Protein AF-A0A2V5KI67-F1 (afdb_monomer)

Nearest PDB structures (foldseek):
  6u7i-assembly1_A  TM=5.648E-01  e=7.853E-03  Faecalibacterium prausnitzii
  8yrj-assembly1_A  TM=6.268E-01  e=7.901E-02  Mus musculus
  8w90-assembly2_D  TM=3.670E-01  e=3.119E-03  Homo sapiens
  6lej-assembly1_B  TM=4.525E-01  e=3.953E-02  Escherichia coli
  3se3-assembly1_C  TM=5.137E-01  e=1.407E-01  Homo sapiens

Foldseek 3Di:
DPDDDDDPDQAEAEDEAAACQQLDPCNLVVLLVCLQHYFKYWHKYWAWQAEPVQHGPQVDLDWDADDCCQAVNHNSGGTHTHPNVVCVSQVVSQKDFPDKDKDAQPPGAYRRDPNRIMMMITMIGGLQQWDWDWPPAQAEPQGKIKIWTAGSDPAKKWKWKDKQNDDIDTDDIGRIDIDIPSVDDAPIKMKIWIGGPVNPDTRDIDIGHYDDD

Structure (mmCIF, N/CA/C/O backbone):
data_AF-A0A2V5KI67-F1
#
_entry.id   AF-A0A2V5KI67-F1
#
loop_
_atom_site.group_PDB
_atom_site.id
_atom_site.type_symbol
_atom_site.label_atom_id
_atom_site.label_alt_id
_atom_site.label_comp_id
_atom_site.label_asym_id
_atom_site.label_entity_id
_atom_site.label_seq_id
_atom_site.pdbx_PDB_ins_code
_atom_site.Cartn_x
_atom_site.Cartn_y
_atom_site.Cartn_z
_atom_site.occupancy
_atom_site.B_iso_or_equiv
_atom_site.auth_seq_id
_atom_site.auth_comp_id
_atom_site.auth_asym_id
_atom_site.auth_atom_id
_atom_site.pdbx_PDB_model_num
ATOM 1 N N . LEU A 1 1 ? -5.637 1.814 -21.079 1.00 55.28 1 LEU A N 1
ATOM 2 C CA . LEU A 1 1 ? -5.245 1.727 -19.655 1.00 55.28 1 LEU A CA 1
ATOM 3 C C . LEU A 1 1 ? -5.236 3.087 -18.944 1.00 55.28 1 LEU A C 1
ATOM 5 O O . LEU A 1 1 ? -5.420 3.082 -17.740 1.00 55.28 1 LEU A O 1
ATOM 9 N N . ASP A 1 2 ? -5.124 4.227 -19.644 1.00 57.88 2 ASP A N 1
ATOM 10 C CA . ASP A 1 2 ? -5.102 5.569 -19.011 1.00 57.88 2 ASP A CA 1
ATOM 11 C C . ASP A 1 2 ? -6.421 6.365 -19.065 1.00 57.88 2 ASP A C 1
ATOM 13 O O . ASP A 1 2 ? -6.433 7.566 -18.799 1.00 57.88 2 ASP A O 1
ATOM 17 N N . SER A 1 3 ? -7.546 5.747 -19.433 1.00 66.62 3 SER A N 1
ATOM 18 C CA . SER A 1 3 ? -8.842 6.409 -19.251 1.00 66.62 3 SER A CA 1
ATOM 19 C C . SER A 1 3 ? -9.159 6.492 -17.762 1.00 66.62 3 SER A C 1
ATOM 21 O O . SER A 1 3 ? -8.833 5.574 -17.006 1.00 66.62 3 SER A O 1
ATOM 23 N N . GLN A 1 4 ? -9.841 7.558 -17.341 1.00 75.88 4 GLN A N 1
ATOM 24 C CA . GLN A 1 4 ? -10.413 7.605 -15.999 1.00 75.88 4 GLN A CA 1
ATOM 25 C C . GLN A 1 4 ? -11.249 6.341 -15.778 1.00 75.88 4 GLN A C 1
ATOM 27 O O . GLN A 1 4 ? -12.099 5.999 -16.601 1.00 75.88 4 GLN A O 1
ATOM 32 N N . PHE A 1 5 ? -10.967 5.630 -14.693 1.00 79.06 5 PHE A N 1
ATOM 33 C CA . PHE A 1 5 ? -11.701 4.436 -14.311 1.00 79.06 5 PHE A CA 1
ATOM 34 C C . PHE A 1 5 ? -12.360 4.666 -12.958 1.00 79.06 5 PHE A C 1
ATOM 36 O O . PHE A 1 5 ? -11.836 5.374 -12.090 1.00 79.06 5 PHE A O 1
ATOM 43 N N . ASN A 1 6 ? -13.516 4.040 -12.789 1.00 77.25 6 ASN A N 1
ATOM 44 C CA . ASN A 1 6 ? -14.192 3.946 -11.511 1.00 77.25 6 ASN A CA 1
ATOM 45 C C . ASN A 1 6 ? -14.171 2.485 -11.082 1.00 77.25 6 ASN A C 1
ATOM 47 O O . ASN A 1 6 ? -14.406 1.591 -11.894 1.00 77.25 6 ASN A O 1
ATOM 51 N N . LEU A 1 7 ? -13.859 2.257 -9.813 1.00 80.44 7 LEU A N 1
ATOM 52 C CA . LEU A 1 7 ? -14.039 0.951 -9.198 1.00 80.44 7 LEU A CA 1
ATOM 53 C C . LEU A 1 7 ? -15.472 0.862 -8.673 1.00 80.44 7 LEU A C 1
ATOM 55 O O . LEU A 1 7 ? -16.060 1.875 -8.299 1.00 80.44 7 LEU A O 1
ATOM 59 N N . SER A 1 8 ? -16.039 -0.341 -8.695 1.00 76.00 8 SER A N 1
ATOM 60 C CA . SER A 1 8 ? -17.447 -0.566 -8.360 1.00 76.00 8 SER A CA 1
ATOM 61 C C . SER A 1 8 ? -17.728 -0.508 -6.859 1.00 76.00 8 SER A C 1
ATOM 63 O O . SER A 1 8 ? -18.850 -0.194 -6.474 1.00 76.00 8 SER A O 1
ATOM 65 N N . ALA A 1 9 ? -16.738 -0.826 -6.020 1.00 77.31 9 ALA A N 1
ATOM 66 C CA . ALA A 1 9 ? -16.858 -0.725 -4.571 1.00 77.31 9 ALA A CA 1
ATOM 67 C C . ALA A 1 9 ? -16.234 0.573 -4.050 1.00 77.31 9 ALA A C 1
ATOM 69 O O . ALA A 1 9 ? -15.254 1.078 -4.599 1.00 77.31 9 ALA A O 1
ATOM 70 N N . GLU A 1 10 ? -16.781 1.074 -2.942 1.00 77.69 10 GLU A N 1
ATOM 71 C CA . GLU A 1 10 ? -16.263 2.268 -2.268 1.00 77.69 10 GLU A CA 1
ATOM 72 C C . GLU A 1 10 ? -14.908 2.020 -1.588 1.00 77.69 10 GLU A C 1
ATOM 74 O O . GLU A 1 10 ? -14.091 2.937 -1.499 1.00 77.69 10 GLU A O 1
ATOM 79 N N . LYS A 1 11 ? -14.661 0.790 -1.107 1.00 85.69 11 LYS A N 1
ATOM 80 C CA . LYS A 1 11 ? -13.427 0.383 -0.419 1.00 85.69 11 LYS A CA 1
ATOM 81 C C . LYS A 1 11 ? -13.079 -1.086 -0.681 1.00 85.69 11 LYS A C 1
ATOM 83 O O . LYS A 1 11 ? -13.966 -1.927 -0.792 1.00 85.69 11 LYS A O 1
ATOM 88 N N . TYR A 1 12 ? -11.784 -1.381 -0.697 1.00 92.25 12 TYR A N 1
ATOM 89 C CA . TYR A 1 12 ? -11.195 -2.716 -0.791 1.00 92.25 12 TYR A CA 1
ATOM 90 C C . TYR A 1 12 ? -10.171 -2.913 0.336 1.00 92.25 12 TYR A C 1
ATOM 92 O O . TYR A 1 12 ? -9.417 -1.997 0.671 1.00 92.25 12 TYR A O 1
ATOM 100 N N . ASP A 1 13 ? -10.081 -4.115 0.903 1.00 92.06 13 ASP A N 1
ATOM 101 C CA . ASP A 1 13 ? -9.017 -4.408 1.873 1.00 92.06 13 ASP A CA 1
ATOM 102 C C . ASP A 1 13 ? -7.668 -4.612 1.177 1.00 92.06 13 ASP A C 1
ATOM 104 O O . ASP A 1 13 ? -6.656 -4.068 1.615 1.00 92.06 13 ASP A O 1
ATOM 108 N N . ALA A 1 14 ? -7.642 -5.328 0.054 1.00 95.19 14 ALA A N 1
ATOM 109 C CA . ALA A 1 14 ? -6.425 -5.578 -0.707 1.00 95.19 14 ALA A CA 1
ATOM 110 C C . ALA A 1 14 ? -6.672 -5.526 -2.217 1.00 95.19 14 ALA A C 1
ATOM 112 O O . ALA A 1 14 ? -7.732 -5.921 -2.702 1.00 95.19 14 ALA A O 1
ATOM 113 N N . ILE A 1 15 ? -5.658 -5.080 -2.957 1.00 96.31 15 ILE A N 1
ATOM 114 C CA . ILE A 1 15 ? -5.620 -5.105 -4.423 1.00 96.31 15 ILE A CA 1
ATOM 115 C C . ILE A 1 15 ? -4.308 -5.709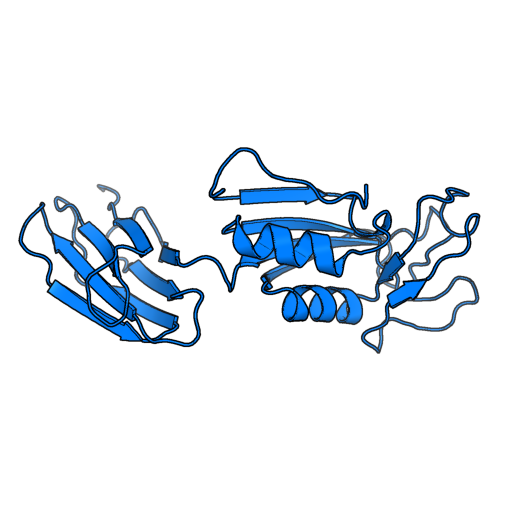 -4.925 1.00 96.31 15 ILE A C 1
ATOM 117 O O . ILE A 1 15 ? -3.282 -5.647 -4.247 1.00 96.31 15 ILE A O 1
ATOM 121 N N . PHE A 1 16 ? -4.334 -6.245 -6.143 1.00 97.62 16 PHE A N 1
ATOM 122 C CA . PHE A 1 16 ? -3.173 -6.821 -6.818 1.00 97.62 16 PHE A CA 1
ATOM 123 C C . PHE A 1 16 ? -2.899 -6.040 -8.109 1.00 97.62 16 PHE A C 1
ATOM 125 O O . PHE A 1 16 ? -3.675 -6.113 -9.060 1.00 97.62 16 PHE A O 1
ATOM 132 N N . LEU A 1 17 ? -1.801 -5.282 -8.139 1.00 97.00 17 LEU A N 1
ATOM 133 C CA . LEU A 1 17 ? -1.323 -4.519 -9.295 1.00 97.00 17 LEU A CA 1
ATOM 134 C C . LEU A 1 17 ? -0.023 -5.151 -9.803 1.00 97.00 17 LEU A C 1
ATOM 136 O O . LEU A 1 17 ? 1.078 -4.654 -9.560 1.00 97.00 17 LEU A O 1
ATOM 140 N N . LEU A 1 18 ? -0.156 -6.299 -10.463 1.00 97.75 18 LEU A N 1
ATOM 141 C CA . LEU A 1 18 ? 0.972 -7.158 -10.808 1.00 97.75 18 LEU A CA 1
ATOM 142 C C . LEU A 1 18 ? 1.322 -7.046 -12.289 1.00 97.75 18 LEU A C 1
ATOM 144 O O . LEU A 1 18 ? 0.514 -7.384 -13.146 1.00 97.75 18 LEU A O 1
ATOM 148 N N . GLY A 1 19 ? 2.533 -6.583 -12.591 1.00 94.75 19 GLY A N 1
ATOM 149 C CA . GLY A 1 19 ? 3.046 -6.517 -13.958 1.00 94.75 19 GLY A CA 1
ATOM 150 C C . GLY A 1 19 ? 2.375 -5.463 -14.842 1.00 94.75 19 GLY A C 1
ATOM 151 O O . GLY A 1 19 ? 2.520 -5.525 -16.052 1.00 94.75 19 GLY A O 1
ATOM 152 N N . VAL A 1 20 ? 1.648 -4.505 -14.260 1.00 94.38 20 VAL A N 1
ATOM 153 C CA . VAL A 1 20 ? 0.906 -3.479 -15.017 1.00 94.38 20 VAL A CA 1
ATOM 154 C C . VAL A 1 20 ? 1.594 -2.116 -14.976 1.00 94.38 20 VAL A C 1
ATOM 156 O O . VAL A 1 20 ? 1.508 -1.363 -15.937 1.00 94.38 20 VAL A O 1
ATOM 159 N N . LEU A 1 21 ? 2.295 -1.782 -13.885 1.00 96.44 21 LEU A N 1
ATOM 160 C CA . LEU A 1 21 ? 2.750 -0.411 -13.614 1.00 96.44 21 LEU A CA 1
ATOM 161 C C . LEU A 1 21 ? 3.636 0.175 -14.728 1.00 96.44 21 LEU A C 1
ATOM 163 O O . LEU A 1 21 ? 3.470 1.335 -15.095 1.00 96.44 21 LEU A O 1
ATOM 167 N N . TYR A 1 22 ? 4.545 -0.628 -15.286 1.00 95.50 22 TYR A N 1
ATOM 168 C CA . TYR A 1 22 ? 5.450 -0.206 -16.359 1.00 95.50 22 TYR A CA 1
ATOM 169 C C . TYR A 1 22 ? 4.767 -0.036 -17.727 1.00 95.50 22 TYR A C 1
ATOM 171 O O . TYR A 1 22 ? 5.348 0.589 -18.614 1.00 95.50 22 TYR A O 1
ATOM 179 N N . HIS A 1 23 ? 3.529 -0.522 -17.878 1.00 95.38 23 HIS A N 1
ATOM 180 C CA . HIS A 1 23 ? 2.697 -0.329 -19.069 1.00 95.38 23 HIS A CA 1
ATOM 181 C C . HIS A 1 23 ? 1.772 0.902 -18.988 1.00 95.38 23 HIS A C 1
ATOM 183 O O . HIS A 1 23 ? 1.060 1.221 -19.942 1.00 95.38 23 HIS A O 1
ATOM 189 N N . LEU A 1 24 ? 1.719 1.594 -17.845 1.00 94.62 24 LEU A N 1
ATOM 190 C CA . LEU A 1 24 ? 0.841 2.752 -17.656 1.00 94.62 24 LEU A CA 1
ATOM 191 C C . LEU A 1 24 ? 1.520 4.027 -18.147 1.00 94.62 24 LEU A C 1
ATOM 193 O O . LEU A 1 24 ? 2.649 4.302 -17.747 1.00 94.62 24 LEU A O 1
ATOM 197 N N . LYS A 1 25 ? 0.826 4.880 -18.910 1.00 94.38 25 LYS A N 1
ATOM 198 C CA . LYS A 1 25 ? 1.382 6.203 -19.244 1.00 94.38 25 LYS A CA 1
ATOM 199 C C . LYS A 1 25 ? 1.427 7.095 -18.010 1.00 94.38 25 LYS A C 1
ATOM 201 O O . LYS A 1 25 ? 2.379 7.852 -17.847 1.00 94.38 25 LYS A O 1
ATOM 206 N N . ASN A 1 26 ? 0.426 6.989 -17.131 1.00 94.50 26 ASN A N 1
ATOM 207 C CA . ASN A 1 26 ? 0.362 7.756 -15.887 1.00 94.50 26 ASN A CA 1
ATOM 208 C C . ASN A 1 26 ? 0.301 6.848 -14.641 1.00 94.50 26 ASN A C 1
ATOM 210 O O . ASN A 1 26 ? -0.780 6.616 -14.088 1.00 94.50 26 ASN A O 1
ATOM 214 N N . PRO A 1 27 ? 1.454 6.356 -14.151 1.00 95.81 27 PRO A N 1
ATOM 215 C CA . PRO A 1 27 ? 1.491 5.529 -12.949 1.00 95.81 27 PRO A CA 1
ATOM 216 C C . PRO A 1 27 ? 1.107 6.305 -11.676 1.00 95.81 27 PRO A C 1
ATOM 218 O O . PRO A 1 27 ? 0.586 5.697 -10.743 1.00 95.81 27 PRO A O 1
ATOM 221 N N . PHE A 1 28 ? 1.296 7.633 -11.637 1.00 96.25 28 PHE A N 1
ATOM 222 C CA . PHE A 1 28 ? 0.866 8.475 -10.512 1.00 96.25 28 PHE A CA 1
ATOM 223 C C . PHE A 1 28 ? -0.642 8.390 -10.298 1.00 96.25 28 PHE A C 1
ATOM 225 O O . PHE A 1 28 ? -1.090 8.039 -9.210 1.00 96.25 28 PHE A O 1
ATOM 232 N N . PHE A 1 29 ? -1.413 8.645 -11.357 1.00 94.69 29 PHE A N 1
ATOM 233 C CA . PHE A 1 29 ? -2.870 8.662 -11.281 1.00 94.69 29 PHE A CA 1
ATOM 234 C C . PHE A 1 29 ? -3.434 7.334 -10.773 1.00 94.69 29 PHE A C 1
ATOM 236 O O . PHE A 1 29 ? -4.288 7.318 -9.887 1.00 94.69 29 PHE A O 1
ATOM 243 N N . VAL A 1 30 ? -2.940 6.213 -11.308 1.00 95.50 30 VAL A N 1
ATOM 244 C CA . VAL A 1 30 ? -3.405 4.885 -10.896 1.00 95.50 30 VAL A CA 1
ATOM 245 C C . VAL A 1 30 ? -3.067 4.630 -9.430 1.00 95.50 30 VAL A C 1
ATOM 247 O O . VAL A 1 30 ? -3.952 4.247 -8.668 1.00 95.50 30 VAL A O 1
ATOM 250 N N . LEU A 1 31 ? -1.829 4.886 -9.001 1.00 97.31 31 LEU A N 1
ATOM 251 C CA . LEU A 1 31 ? -1.430 4.650 -7.613 1.00 97.31 31 LEU A CA 1
ATOM 252 C C . LEU A 1 31 ? -2.183 5.544 -6.620 1.00 97.31 31 LEU A C 1
ATOM 254 O O . LEU A 1 31 ? -2.613 5.037 -5.587 1.00 97.31 31 LEU A O 1
ATOM 258 N N . GLU A 1 32 ? -2.405 6.822 -6.935 1.00 96.38 32 GLU A N 1
ATOM 259 C CA . GLU A 1 32 ? -3.179 7.747 -6.092 1.00 96.38 32 GLU A CA 1
ATOM 260 C C . GLU A 1 32 ? -4.651 7.335 -5.998 1.00 96.38 32 GLU A C 1
ATOM 262 O O . GLU A 1 32 ? -5.231 7.313 -4.909 1.00 96.38 32 GLU A O 1
ATOM 267 N N . LYS A 1 33 ? -5.261 6.953 -7.128 1.00 94.44 33 LYS A N 1
ATOM 268 C CA . LYS A 1 33 ? -6.652 6.488 -7.153 1.00 94.44 33 LYS A CA 1
ATOM 269 C C . LYS A 1 33 ? -6.821 5.237 -6.296 1.00 94.44 33 LYS A C 1
ATOM 271 O O . LYS A 1 33 ? -7.768 5.153 -5.517 1.00 94.44 33 LYS A O 1
ATOM 276 N N . LEU A 1 34 ? -5.888 4.293 -6.414 1.00 95.62 34 LEU A N 1
ATOM 277 C CA . LEU A 1 34 ? -5.875 3.070 -5.619 1.00 95.62 34 LEU A CA 1
ATOM 278 C C . LEU A 1 34 ? -5.601 3.357 -4.133 1.00 95.62 34 LEU A C 1
ATOM 280 O O . LEU A 1 34 ? -6.217 2.728 -3.275 1.00 95.62 34 LEU A O 1
ATOM 284 N N . ALA A 1 35 ? -4.741 4.331 -3.812 1.00 96.06 35 ALA A N 1
ATOM 285 C CA . ALA A 1 35 ? -4.471 4.726 -2.429 1.00 96.06 35 ALA A CA 1
ATOM 286 C C . ALA A 1 35 ? -5.726 5.242 -1.726 1.00 96.06 35 ALA A C 1
ATOM 288 O O . ALA A 1 35 ? -5.845 5.072 -0.520 1.00 96.06 35 ALA A O 1
ATOM 289 N N . GLY A 1 36 ? -6.662 5.855 -2.454 1.00 93.75 36 GLY A N 1
ATOM 290 C CA . GLY A 1 36 ? -7.911 6.369 -1.888 1.00 93.75 36 GLY A CA 1
ATOM 291 C C . GLY A 1 36 ? -8.983 5.312 -1.610 1.00 93.75 36 GLY A C 1
ATOM 292 O O . GLY A 1 36 ? -9.968 5.621 -0.945 1.00 93.75 36 GLY A O 1
ATOM 293 N N . VAL A 1 37 ? -8.818 4.086 -2.113 1.00 93.38 37 VAL A N 1
ATOM 294 C CA . VAL A 1 37 ? -9.879 3.060 -2.111 1.00 93.38 37 VAL A CA 1
ATOM 295 C C . VAL A 1 37 ? -9.425 1.701 -1.589 1.00 93.38 37 VAL A C 1
ATOM 297 O O . VAL A 1 37 ? -10.276 0.857 -1.338 1.00 93.38 37 VAL A O 1
ATOM 300 N N . ALA A 1 38 ? -8.125 1.464 -1.399 1.00 95.25 38 ALA A N 1
ATOM 301 C CA . ALA A 1 38 ? -7.603 0.190 -0.908 1.00 95.25 38 ALA A CA 1
ATOM 302 C C . ALA A 1 38 ? -6.710 0.357 0.330 1.00 95.25 38 ALA A C 1
ATOM 304 O O . ALA A 1 38 ? -5.904 1.284 0.390 1.00 95.25 38 ALA A O 1
ATOM 305 N N . ARG A 1 39 ? -6.816 -0.555 1.308 1.00 95.25 39 ARG A N 1
ATOM 306 C CA . ARG A 1 39 ? -5.939 -0.559 2.501 1.00 95.25 39 ARG A CA 1
ATOM 307 C C . ARG A 1 39 ? -4.552 -1.107 2.176 1.00 95.25 39 ARG A C 1
ATOM 309 O O . ARG A 1 39 ? -3.555 -0.519 2.595 1.00 95.25 39 ARG A O 1
ATOM 316 N N . TYR A 1 40 ? -4.488 -2.183 1.394 1.00 97.38 40 TYR A N 1
ATOM 317 C CA . TYR A 1 40 ? -3.247 -2.828 0.972 1.00 97.38 40 TYR A CA 1
ATOM 318 C C . TYR A 1 40 ? -3.147 -2.965 -0.546 1.00 97.38 40 TYR A C 1
ATOM 320 O O . TYR A 1 40 ? -4.149 -3.171 -1.228 1.00 97.38 40 TYR A O 1
ATOM 328 N N . CYS A 1 41 ? -1.926 -2.909 -1.074 1.00 98.25 41 CYS A N 1
ATOM 329 C CA . CYS A 1 41 ? -1.643 -3.179 -2.481 1.00 98.25 41 CYS A CA 1
ATOM 330 C C . CYS A 1 41 ? -0.433 -4.106 -2.619 1.00 98.25 41 CYS A C 1
ATOM 332 O O . CYS A 1 41 ? 0.649 -3.813 -2.110 1.00 98.25 41 CYS A O 1
ATOM 334 N N . PHE A 1 42 ? -0.624 -5.218 -3.325 1.00 98.50 42 PHE A N 1
ATOM 335 C CA . PHE A 1 42 ? 0.444 -6.089 -3.795 1.00 98.50 42 PHE A CA 1
ATOM 336 C C . PHE A 1 42 ? 0.852 -5.614 -5.182 1.00 98.50 42 PHE A C 1
ATOM 338 O O . PHE A 1 42 ? 0.116 -5.796 -6.153 1.00 98.50 42 PHE A O 1
ATOM 345 N N . LEU A 1 43 ? 2.010 -4.972 -5.266 1.00 98.62 43 LEU A N 1
ATOM 346 C CA . LEU A 1 43 ? 2.501 -4.362 -6.493 1.00 98.62 43 LEU A CA 1
ATOM 347 C C . LEU A 1 43 ? 3.655 -5.184 -7.052 1.00 98.62 43 LEU A C 1
ATOM 349 O O . LEU A 1 43 ? 4.568 -5.544 -6.310 1.00 98.62 43 LEU A O 1
ATOM 353 N N . SER A 1 44 ? 3.660 -5.417 -8.363 1.00 98.56 44 SER A N 1
ATOM 354 C CA . SER A 1 44 ? 4.867 -5.862 -9.056 1.00 98.56 44 SER A CA 1
ATOM 355 C C . SER A 1 44 ? 5.102 -5.107 -10.356 1.00 98.56 44 SER A C 1
ATOM 357 O O . SER A 1 44 ? 4.169 -4.723 -11.064 1.00 98.56 44 SER A O 1
ATOM 359 N N . THR A 1 45 ? 6.373 -4.871 -10.663 1.00 98.19 45 THR A N 1
ATOM 360 C CA . THR A 1 45 ? 6.800 -4.170 -11.878 1.00 98.19 45 THR A CA 1
ATOM 361 C C . THR A 1 45 ? 8.227 -4.553 -12.246 1.00 98.19 45 THR A C 1
ATOM 363 O O . THR A 1 45 ? 9.000 -4.980 -11.385 1.00 98.19 45 THR A O 1
ATOM 366 N N . ARG A 1 46 ? 8.590 -4.362 -13.517 1.00 97.31 46 ARG A N 1
ATOM 367 C CA . ARG A 1 4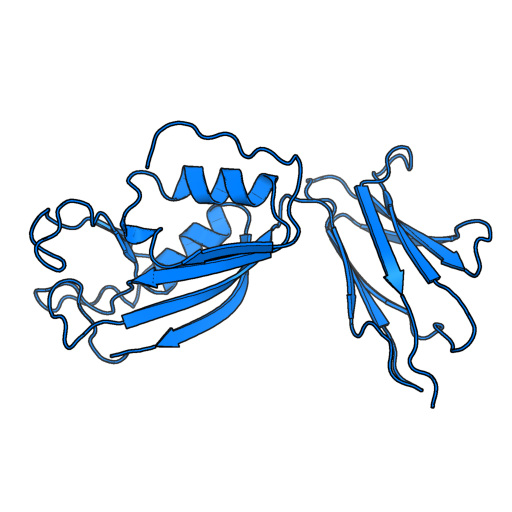6 ? 9.990 -4.398 -13.945 1.00 97.31 46 ARG A CA 1
ATOM 368 C C . ARG A 1 46 ? 10.770 -3.230 -13.335 1.00 97.31 46 ARG A C 1
ATOM 370 O O . ARG A 1 46 ? 10.245 -2.116 -13.228 1.00 97.31 46 ARG A O 1
ATOM 377 N N . ILE A 1 47 ? 12.007 -3.508 -12.941 1.00 97.94 47 ILE A N 1
ATOM 378 C CA . ILE A 1 47 ? 13.015 -2.527 -12.531 1.00 97.94 47 ILE A CA 1
ATOM 379 C C . ILE A 1 47 ? 14.327 -2.834 -13.260 1.00 97.94 47 ILE A C 1
ATOM 381 O O . ILE A 1 47 ? 14.484 -3.921 -13.806 1.00 97.94 47 ILE A O 1
ATOM 385 N N . ALA A 1 48 ? 15.278 -1.903 -13.251 1.00 97.62 48 ALA A N 1
ATOM 386 C CA . ALA A 1 48 ? 16.619 -2.180 -13.758 1.00 97.62 48 ALA A CA 1
ATOM 387 C C . ALA A 1 48 ? 17.712 -1.498 -12.931 1.00 97.62 48 ALA A C 1
ATOM 389 O O . ALA A 1 48 ? 17.478 -0.502 -12.232 1.00 97.62 48 ALA A O 1
ATOM 390 N N . ARG A 1 49 ? 18.933 -2.033 -13.029 1.00 97.56 49 ARG A N 1
ATOM 391 C CA . ARG A 1 49 ? 20.142 -1.422 -12.459 1.00 97.56 49 ARG A CA 1
ATOM 392 C C . ARG A 1 49 ? 20.844 -0.497 -13.439 1.00 97.56 49 ARG A C 1
ATOM 394 O O . ARG A 1 49 ? 21.504 0.444 -12.989 1.00 97.56 49 ARG A O 1
ATOM 401 N N . GLN A 1 50 ? 20.704 -0.751 -14.736 1.00 96.75 50 GLN A N 1
ATOM 402 C CA . GLN A 1 50 ? 21.373 -0.020 -15.806 1.00 96.75 50 GLN A CA 1
ATOM 403 C C . GLN A 1 50 ? 20.409 0.300 -16.954 1.00 96.75 50 GLN A C 1
ATOM 405 O O . GLN A 1 50 ? 19.396 -0.372 -17.131 1.00 96.75 50 GLN A O 1
ATOM 410 N N . THR A 1 51 ? 20.741 1.316 -17.741 1.00 94.12 51 THR A N 1
ATOM 411 C CA . THR A 1 51 ? 20.217 1.489 -19.103 1.00 94.12 51 THR A CA 1
ATOM 412 C C . THR A 1 51 ? 20.838 0.453 -20.047 1.00 94.12 51 THR A C 1
ATOM 414 O O . THR A 1 51 ? 21.860 -0.160 -19.726 1.00 94.12 51 THR A O 1
ATOM 417 N N . ASP A 1 52 ? 20.292 0.303 -21.253 1.00 89.44 52 ASP A N 1
ATOM 418 C CA . ASP A 1 52 ? 20.786 -0.680 -22.230 1.00 89.44 52 ASP A CA 1
ATOM 419 C C . ASP A 1 52 ? 22.225 -0.429 -22.705 1.00 89.44 52 ASP A C 1
ATOM 421 O O . ASP A 1 52 ? 22.943 -1.365 -23.048 1.00 89.44 52 ASP A O 1
ATOM 425 N N . ASN A 1 53 ? 22.692 0.822 -22.663 1.00 90.06 53 ASN A N 1
ATOM 426 C CA . ASN A 1 53 ? 24.090 1.172 -22.940 1.00 90.06 53 ASN A CA 1
ATOM 427 C C . ASN A 1 53 ? 25.016 1.049 -21.708 1.00 90.06 53 ASN A C 1
ATOM 429 O O . ASN A 1 53 ? 26.161 1.500 -21.753 1.00 90.06 53 ASN A O 1
ATOM 433 N N . GLY A 1 54 ? 24.533 0.462 -20.608 1.00 91.00 54 GLY A N 1
ATOM 434 C CA . GLY A 1 54 ? 25.320 0.148 -19.415 1.00 91.00 54 GLY A CA 1
ATOM 435 C C . GLY A 1 54 ? 25.465 1.284 -18.399 1.00 91.00 54 GLY A C 1
ATOM 436 O O . GLY A 1 54 ? 26.195 1.116 -17.420 1.00 91.00 54 GLY A O 1
ATOM 437 N N . GLN A 1 55 ? 24.788 2.425 -18.577 1.00 94.19 55 GLN A N 1
ATOM 438 C CA . GLN A 1 55 ? 24.838 3.507 -17.589 1.00 94.19 55 GLN A CA 1
ATOM 439 C C . GLN A 1 55 ? 24.070 3.106 -16.322 1.00 94.19 55 GLN A C 1
ATOM 441 O O . GLN A 1 55 ? 22.922 2.669 -16.414 1.00 94.19 55 GLN A O 1
ATOM 446 N N . PRO A 1 56 ? 24.658 3.251 -15.124 1.00 95.38 56 PRO A N 1
ATOM 447 C CA . PRO A 1 56 ? 23.987 2.889 -13.884 1.00 95.38 56 PRO A CA 1
ATOM 448 C C . PRO A 1 56 ? 22.834 3.852 -13.573 1.00 95.38 56 PRO A C 1
ATOM 450 O O . PRO A 1 56 ? 23.019 5.065 -13.522 1.00 95.38 56 PRO A O 1
ATOM 453 N N . ILE A 1 57 ? 21.653 3.302 -13.282 1.00 95.69 57 ILE A N 1
ATOM 454 C CA . ILE A 1 57 ? 20.476 4.061 -12.812 1.00 95.69 57 ILE A CA 1
ATOM 455 C C . ILE A 1 57 ? 20.109 3.735 -11.360 1.00 95.69 57 ILE A C 1
ATOM 457 O O . ILE A 1 57 ? 19.299 4.426 -10.745 1.00 95.69 57 ILE A O 1
ATOM 461 N N . SER A 1 58 ? 20.714 2.690 -10.789 1.00 90.25 58 SER A N 1
ATOM 462 C CA . SER A 1 58 ? 20.399 2.158 -9.457 1.00 90.25 58 SER A CA 1
ATOM 463 C C . SER A 1 58 ? 20.724 3.099 -8.293 1.00 90.25 58 SER A C 1
ATOM 465 O O . SER A 1 58 ? 20.120 2.967 -7.232 1.00 90.25 58 SER A O 1
ATOM 467 N N . GLN A 1 59 ? 21.654 4.039 -8.477 1.00 87.75 59 GLN A N 1
ATOM 468 C CA . GLN A 1 59 ? 22.125 4.944 -7.420 1.00 87.75 59 GLN A CA 1
ATOM 469 C C . GLN A 1 59 ? 21.161 6.100 -7.127 1.00 87.75 59 GLN A C 1
ATOM 471 O O . GLN A 1 59 ? 21.285 6.768 -6.103 1.00 87.75 59 GLN A O 1
ATOM 476 N N . GLY A 1 60 ? 20.217 6.358 -8.032 1.00 94.44 60 GLY A N 1
ATOM 477 C CA . GLY A 1 60 ? 19.306 7.486 -7.942 1.00 94.44 60 GLY A CA 1
ATOM 478 C C . GLY A 1 60 ? 17.844 7.072 -8.086 1.00 94.44 60 GLY A C 1
ATOM 479 O O . GLY A 1 60 ? 17.544 5.963 -8.520 1.00 94.44 60 GLY A O 1
ATOM 480 N N . PRO A 1 61 ? 16.912 7.972 -7.752 1.00 97.62 61 PRO A N 1
ATOM 481 C CA . PRO A 1 61 ? 15.474 7.791 -7.899 1.00 97.62 61 PRO A CA 1
ATOM 482 C C . PRO A 1 61 ? 15.040 8.023 -9.356 1.00 97.62 61 PRO A C 1
ATOM 484 O O . PRO A 1 61 ? 14.400 9.024 -9.672 1.00 97.62 61 PRO A O 1
ATOM 487 N N . ILE A 1 62 ? 15.446 7.125 -10.251 1.00 97.69 62 ILE A N 1
ATOM 488 C CA . ILE A 1 62 ? 15.289 7.277 -11.698 1.00 97.69 62 ILE A CA 1
ATOM 489 C C . ILE A 1 62 ? 14.015 6.578 -12.178 1.00 97.69 62 ILE A C 1
ATOM 491 O O . ILE A 1 62 ? 13.725 5.444 -11.791 1.00 97.69 62 ILE A O 1
ATOM 495 N N . ALA A 1 63 ? 13.283 7.264 -13.055 1.00 96.50 63 ALA A N 1
ATOM 496 C CA . ALA A 1 63 ? 12.264 6.686 -13.919 1.00 96.50 63 ALA A CA 1
ATOM 497 C C . ALA A 1 63 ? 12.740 6.855 -15.364 1.00 96.50 63 ALA A C 1
ATOM 499 O O . ALA A 1 63 ? 12.877 7.973 -15.859 1.00 96.50 63 ALA A O 1
ATOM 500 N N . TYR A 1 64 ? 13.058 5.738 -15.999 1.00 95.31 64 TYR A N 1
ATOM 501 C CA . TYR A 1 64 ? 13.555 5.659 -17.356 1.00 95.31 64 TYR A CA 1
ATOM 502 C C . TYR A 1 64 ? 12.383 5.479 -18.323 1.00 95.31 64 TYR A C 1
ATOM 504 O O . TYR A 1 64 ? 11.619 4.525 -18.187 1.00 95.31 64 TYR A O 1
ATOM 512 N N . LEU A 1 65 ? 12.219 6.423 -19.253 1.00 96.38 65 LEU A N 1
ATOM 513 C CA . LEU A 1 65 ? 11.195 6.374 -20.293 1.00 96.38 65 LEU A CA 1
ATOM 514 C C . LEU A 1 65 ? 11.723 5.563 -21.478 1.00 96.38 65 LEU A C 1
ATOM 516 O O . LEU A 1 65 ? 12.695 5.973 -22.108 1.00 96.38 65 LEU A O 1
ATOM 520 N N . LEU A 1 66 ? 11.073 4.440 -21.760 1.00 95.88 66 LEU A N 1
ATOM 521 C CA . LEU A 1 66 ? 11.486 3.504 -22.798 1.00 95.88 66 LEU A CA 1
ATOM 522 C C . LEU A 1 66 ? 11.136 3.986 -24.206 1.00 95.88 66 LEU A C 1
ATOM 524 O O . LEU A 1 66 ? 10.090 4.601 -24.441 1.00 95.88 66 LEU A O 1
ATOM 528 N N . GLY A 1 67 ? 11.986 3.615 -25.162 1.00 95.12 67 GLY A N 1
ATOM 529 C CA . GLY A 1 67 ? 11.629 3.584 -26.574 1.00 95.12 67 GLY A CA 1
ATOM 530 C C . GLY A 1 67 ? 10.632 2.454 -26.890 1.00 95.12 67 GLY A C 1
ATOM 531 O O . GLY A 1 67 ? 10.624 1.421 -26.218 1.00 95.12 67 GLY A O 1
ATOM 532 N N . PRO A 1 68 ? 9.816 2.586 -27.953 1.00 94.94 68 PRO A N 1
ATOM 533 C CA . PRO A 1 68 ? 8.733 1.644 -28.258 1.00 94.94 68 PRO A CA 1
ATOM 534 C C . PRO A 1 68 ? 9.200 0.225 -28.614 1.00 94.94 68 PRO A C 1
ATOM 536 O O . PRO A 1 68 ? 8.404 -0.704 -28.563 1.00 94.94 68 PRO A O 1
ATOM 539 N N . SER A 1 69 ? 10.466 0.050 -28.998 1.00 93.88 69 SER A N 1
ATOM 540 C CA . SER A 1 69 ? 11.055 -1.255 -29.318 1.00 93.88 69 SER A CA 1
ATOM 541 C C . SER A 1 69 ? 12.049 -1.745 -28.263 1.00 93.88 69 SER A C 1
ATOM 543 O O . SER A 1 69 ? 12.619 -2.820 -28.414 1.00 93.88 69 SER A O 1
ATOM 545 N N . GLU A 1 70 ? 12.306 -0.943 -27.230 1.00 93.38 70 GLU A N 1
ATOM 546 C CA . GLU A 1 70 ? 13.443 -1.128 -26.332 1.00 93.38 70 GLU A CA 1
ATOM 547 C C . GLU A 1 70 ? 13.254 -2.330 -25.407 1.00 93.38 70 GLU A C 1
ATOM 549 O O . GLU A 1 70 ? 14.102 -3.206 -25.332 1.00 93.38 70 GLU A O 1
ATOM 554 N N . CYS A 1 71 ? 12.093 -2.434 -24.765 1.00 92.50 71 CYS A N 1
ATOM 555 C CA . CYS A 1 71 ? 11.770 -3.546 -23.880 1.00 92.50 71 CYS A CA 1
ATOM 556 C C . CYS A 1 71 ? 10.862 -4.542 -24.612 1.00 92.50 71 CYS A C 1
ATOM 558 O O . CYS A 1 71 ? 9.700 -4.231 -24.891 1.00 92.50 71 CYS A O 1
ATOM 560 N N . ASN A 1 72 ? 11.388 -5.734 -24.919 1.00 89.94 72 ASN A N 1
ATOM 561 C CA . ASN A 1 72 ? 10.682 -6.844 -25.583 1.00 89.94 72 ASN A CA 1
ATOM 562 C C . ASN A 1 72 ? 9.994 -6.489 -26.920 1.00 89.94 72 ASN A C 1
ATOM 564 O O . ASN A 1 72 ? 9.045 -7.165 -27.314 1.00 89.94 72 ASN A O 1
ATOM 568 N N . ASN A 1 73 ? 10.441 -5.434 -27.611 1.00 91.81 73 ASN A N 1
ATOM 569 C CA . ASN A 1 73 ? 9.778 -4.901 -28.805 1.00 91.81 73 ASN A CA 1
ATOM 570 C C . ASN A 1 73 ? 8.268 -4.622 -28.611 1.00 91.81 73 ASN A C 1
ATOM 572 O O . ASN A 1 73 ? 7.455 -4.862 -29.505 1.00 91.81 73 ASN A O 1
ATOM 576 N N . ASP A 1 74 ? 7.894 -4.146 -27.423 1.00 91.62 74 ASP A N 1
ATOM 577 C CA . ASP A 1 74 ? 6.511 -3.866 -27.048 1.00 91.62 74 ASP A CA 1
ATOM 578 C C . ASP A 1 74 ? 6.328 -2.376 -26.734 1.00 91.62 74 ASP A C 1
ATOM 580 O O . ASP A 1 74 ? 6.755 -1.869 -25.693 1.00 91.62 74 ASP A O 1
ATOM 584 N N . SER A 1 75 ? 5.620 -1.682 -27.630 1.00 94.00 75 SER A N 1
ATOM 585 C CA . SER A 1 75 ? 5.370 -0.238 -27.550 1.00 94.00 75 SER A CA 1
ATOM 586 C C . SER A 1 75 ? 4.431 0.179 -26.418 1.00 94.00 75 SER A C 1
ATOM 588 O O . SER A 1 75 ? 4.153 1.367 -26.251 1.00 94.00 75 SER A O 1
ATOM 590 N N . THR A 1 76 ? 3.879 -0.781 -25.679 1.00 92.19 76 THR A N 1
ATOM 591 C CA . THR A 1 76 ? 3.083 -0.508 -24.483 1.00 92.19 76 THR A CA 1
ATOM 592 C C . THR A 1 76 ? 3.940 -0.403 -23.223 1.00 92.19 76 THR A C 1
ATOM 594 O O . THR A 1 76 ? 3.406 -0.020 -22.188 1.00 92.19 76 THR A O 1
ATOM 597 N N . ASN A 1 77 ? 5.246 -0.690 -23.294 1.00 94.94 77 ASN A N 1
ATOM 598 C CA . ASN A 1 77 ? 6.192 -0.476 -22.202 1.00 94.94 77 ASN A CA 1
ATOM 599 C C . ASN A 1 77 ? 6.641 0.987 -22.169 1.00 94.94 77 ASN A C 1
ATOM 601 O O . ASN A 1 77 ? 7.309 1.452 -23.088 1.00 94.94 77 ASN A O 1
ATOM 605 N N . PHE A 1 78 ? 6.305 1.704 -21.098 1.00 96.44 78 PHE A N 1
ATOM 606 C CA . PHE A 1 78 ? 6.669 3.115 -20.946 1.00 96.44 78 PHE A CA 1
ATOM 607 C C . PHE A 1 78 ? 7.799 3.319 -19.947 1.00 96.44 78 PHE A C 1
ATOM 609 O O . PHE A 1 78 ? 8.682 4.130 -20.196 1.00 96.44 78 PHE A O 1
ATOM 616 N N . TRP A 1 79 ? 7.795 2.606 -18.819 1.00 96.88 79 TRP A N 1
ATOM 617 C CA . TRP A 1 79 ? 8.670 2.955 -17.698 1.00 96.88 79 TRP A CA 1
ATOM 618 C C . TRP A 1 79 ? 9.529 1.796 -17.226 1.00 96.88 79 TRP A C 1
ATOM 620 O O . TRP A 1 79 ? 9.028 0.712 -16.955 1.00 96.88 79 TRP A O 1
ATOM 630 N N . ILE A 1 80 ? 10.806 2.061 -16.979 1.00 97.12 80 ILE A N 1
ATOM 631 C CA . ILE A 1 80 ? 11.629 1.241 -16.093 1.00 97.12 80 ILE A CA 1
ATOM 632 C C . ILE A 1 80 ? 12.074 2.096 -14.924 1.00 97.12 80 ILE A C 1
ATOM 634 O O . ILE A 1 80 ? 12.581 3.200 -15.088 1.00 97.12 80 ILE A O 1
ATOM 638 N N . PHE A 1 81 ? 11.885 1.590 -13.716 1.00 97.88 81 PHE A N 1
ATOM 639 C CA . PHE A 1 81 ? 12.295 2.299 -12.514 1.00 97.88 81 PHE A CA 1
ATOM 640 C C . PHE A 1 81 ? 13.607 1.729 -11.993 1.00 97.88 81 PHE A C 1
ATOM 642 O O . PHE A 1 81 ? 13.834 0.519 -12.038 1.00 97.88 81 PHE A O 1
ATOM 649 N N . SER A 1 82 ? 14.440 2.583 -11.408 1.00 98.00 82 SER A N 1
ATOM 650 C CA . SER A 1 82 ? 15.367 2.097 -10.391 1.00 98.00 82 SER A CA 1
ATOM 651 C C . SER A 1 82 ? 14.581 1.721 -9.125 1.00 98.00 82 SER A C 1
ATOM 653 O O . SER A 1 82 ? 13.461 2.196 -8.905 1.00 98.00 82 SER A O 1
ATOM 655 N N . ALA A 1 83 ? 15.170 0.906 -8.245 1.00 97.56 83 ALA A N 1
ATOM 656 C CA . ALA A 1 83 ? 14.541 0.566 -6.964 1.00 97.56 83 ALA A CA 1
ATOM 657 C C . ALA A 1 83 ? 14.162 1.821 -6.150 1.00 97.56 83 ALA A C 1
ATOM 659 O O . ALA A 1 83 ? 13.068 1.900 -5.589 1.00 97.56 83 ALA A O 1
ATOM 660 N N . GLU A 1 84 ? 15.031 2.834 -6.140 1.00 97.94 84 GLU A N 1
ATOM 661 C CA . GLU A 1 84 ? 14.786 4.098 -5.440 1.00 97.94 84 GLU A CA 1
ATOM 662 C C . GLU A 1 84 ? 13.739 4.971 -6.145 1.00 97.94 84 GLU A C 1
ATOM 664 O O . GLU A 1 84 ? 12.965 5.666 -5.483 1.00 97.94 84 GLU A O 1
ATOM 669 N N . GLY A 1 85 ? 13.656 4.904 -7.478 1.00 98.31 85 GLY A N 1
ATOM 670 C CA . GLY A 1 85 ? 12.626 5.588 -8.259 1.00 98.31 85 GLY A CA 1
ATOM 671 C C . GLY A 1 85 ? 11.242 5.023 -7.956 1.00 98.31 85 GLY A C 1
ATOM 672 O O . GLY A 1 85 ? 10.311 5.777 -7.668 1.00 98.31 85 GLY A O 1
ATOM 673 N N . LEU A 1 86 ? 11.135 3.692 -7.910 1.00 98.56 86 LEU A N 1
ATOM 674 C CA . LEU A 1 86 ? 9.902 2.994 -7.558 1.00 98.56 86 LEU A CA 1
ATOM 675 C C . LEU A 1 86 ? 9.457 3.319 -6.125 1.00 98.56 86 LEU A C 1
ATOM 677 O O . LEU A 1 86 ? 8.312 3.718 -5.917 1.00 98.56 86 LEU A O 1
ATOM 681 N N . LYS A 1 87 ? 10.359 3.218 -5.137 1.00 98.38 87 LYS A N 1
ATOM 682 C CA . LYS A 1 87 ? 10.048 3.570 -3.738 1.00 98.38 87 LYS A CA 1
ATOM 683 C C . LYS A 1 87 ? 9.592 5.023 -3.605 1.00 98.38 87 LYS A C 1
ATOM 685 O O . LYS A 1 87 ? 8.648 5.304 -2.865 1.00 98.38 87 LYS A O 1
ATOM 6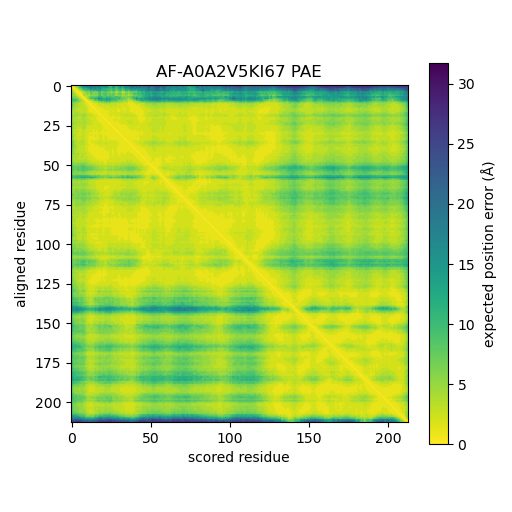90 N N . ARG A 1 88 ? 10.224 5.948 -4.337 1.00 98.38 88 ARG A N 1
ATOM 691 C CA . ARG A 1 88 ? 9.837 7.364 -4.335 1.00 98.38 88 ARG A CA 1
ATOM 692 C C . ARG A 1 88 ? 8.457 7.584 -4.941 1.00 98.38 88 ARG A C 1
ATOM 694 O O . ARG A 1 88 ? 7.663 8.305 -4.345 1.00 98.38 88 ARG A O 1
ATOM 701 N N . LEU A 1 89 ? 8.165 6.967 -6.085 1.00 98.56 89 LEU A N 1
ATOM 702 C CA . LEU A 1 89 ? 6.844 7.020 -6.713 1.00 98.56 89 LEU A CA 1
ATOM 703 C C . LEU A 1 89 ? 5.757 6.507 -5.755 1.00 98.56 89 LEU A C 1
ATOM 705 O O . LEU A 1 89 ? 4.759 7.190 -5.537 1.00 98.56 89 LEU A O 1
ATOM 709 N N . ILE A 1 90 ? 5.982 5.351 -5.127 1.00 98.56 90 ILE A N 1
ATOM 710 C CA . ILE A 1 90 ? 5.074 4.757 -4.133 1.00 98.56 90 ILE A CA 1
ATOM 711 C C . ILE A 1 90 ? 4.821 5.735 -2.976 1.00 98.56 90 ILE A C 1
ATOM 713 O O . ILE A 1 90 ? 3.675 6.057 -2.667 1.00 98.56 90 ILE A O 1
ATOM 717 N N . ASN A 1 91 ? 5.882 6.281 -2.376 1.00 98.12 91 ASN A N 1
ATOM 718 C CA . ASN A 1 91 ? 5.750 7.230 -1.270 1.00 98.12 91 ASN A CA 1
ATOM 719 C C . ASN A 1 91 ? 4.974 8.497 -1.665 1.00 98.12 91 ASN A C 1
ATOM 721 O O . ASN A 1 91 ? 4.129 8.983 -0.913 1.00 98.12 91 ASN A O 1
ATOM 725 N N . ARG A 1 92 ? 5.240 9.018 -2.865 1.00 98.06 92 ARG A N 1
ATOM 726 C CA . ARG A 1 92 ? 4.601 10.228 -3.395 1.00 98.06 92 ARG A CA 1
ATOM 727 C C . ARG A 1 92 ? 3.116 10.052 -3.705 1.00 98.06 92 ARG A C 1
ATOM 729 O O . ARG A 1 92 ? 2.418 11.057 -3.765 1.00 98.06 92 ARG A O 1
ATOM 736 N N . THR A 1 93 ? 2.655 8.817 -3.879 1.00 97.88 93 THR A N 1
ATOM 737 C CA . THR A 1 93 ? 1.288 8.479 -4.306 1.00 97.88 93 THR A CA 1
ATOM 738 C C . THR A 1 93 ? 0.416 7.964 -3.158 1.00 97.88 93 THR A C 1
ATOM 740 O O . THR A 1 93 ? -0.631 7.368 -3.386 1.00 97.88 93 THR A O 1
ATOM 743 N N . GLY A 1 94 ? 0.822 8.221 -1.908 1.00 97.12 94 GLY A N 1
ATOM 744 C CA . GLY A 1 94 ? 0.007 7.926 -0.727 1.00 97.12 94 GLY A CA 1
ATOM 745 C C . GLY A 1 94 ? 0.158 6.505 -0.188 1.00 97.12 94 GLY A C 1
ATOM 746 O O . GLY A 1 94 ? -0.722 6.042 0.534 1.00 97.12 94 GLY A O 1
ATOM 747 N N . TRP A 1 95 ? 1.261 5.823 -0.498 1.00 98.06 95 TRP A N 1
ATOM 748 C CA . TRP A 1 95 ? 1.553 4.474 -0.016 1.00 98.06 95 TRP A CA 1
ATOM 749 C C . TRP A 1 95 ? 2.815 4.435 0.853 1.00 98.06 95 TRP A C 1
ATOM 751 O O . TRP A 1 95 ? 3.806 5.116 0.581 1.00 98.06 95 TRP A O 1
ATOM 761 N N . SER A 1 96 ? 2.820 3.577 1.871 1.00 96.56 96 SER A N 1
ATOM 762 C CA . SER A 1 96 ? 4.034 3.133 2.560 1.00 96.56 96 SER A CA 1
ATOM 763 C C . SER A 1 96 ? 4.407 1.716 2.130 1.00 96.56 96 SER A C 1
ATOM 765 O O . SER A 1 96 ? 3.544 0.873 1.890 1.00 9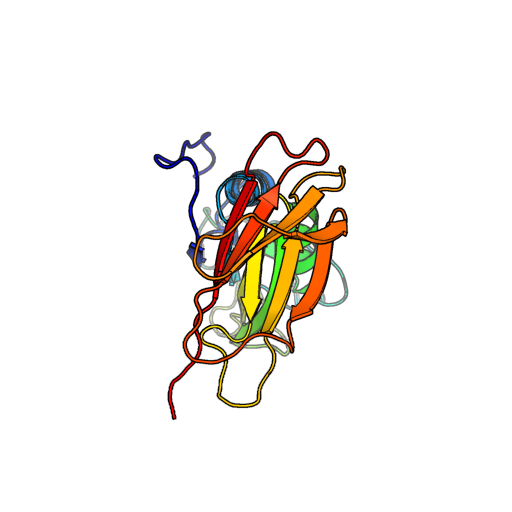6.56 96 SER A O 1
ATOM 767 N N . VAL A 1 97 ? 5.710 1.452 2.012 1.00 98.19 97 VAL A N 1
ATOM 768 C CA . VAL A 1 97 ? 6.236 0.117 1.704 1.00 98.19 97 VAL A CA 1
ATOM 769 C C . VAL A 1 97 ? 6.349 -0.667 3.008 1.00 98.19 97 VAL A C 1
ATOM 771 O O . VAL A 1 97 ? 7.107 -0.274 3.891 1.00 98.19 97 VAL A O 1
ATOM 774 N N . LEU A 1 98 ? 5.607 -1.767 3.125 1.00 96.75 98 LEU A N 1
ATOM 775 C CA . LEU A 1 98 ? 5.712 -2.702 4.248 1.00 96.75 98 LEU A CA 1
ATOM 776 C C . LEU A 1 98 ? 6.763 -3.783 3.993 1.00 96.75 98 LEU A C 1
ATOM 778 O O . LEU A 1 98 ? 7.474 -4.182 4.907 1.00 96.75 98 LEU A O 1
ATOM 782 N N . SER A 1 99 ? 6.858 -4.257 2.751 1.00 98.12 99 SER A N 1
ATOM 783 C CA . SER A 1 99 ? 7.871 -5.223 2.327 1.00 98.12 99 SER A CA 1
ATOM 784 C C . SER A 1 99 ? 8.270 -4.962 0.881 1.00 98.12 99 SER A C 1
ATOM 786 O O . SER A 1 99 ? 7.446 -4.516 0.078 1.00 98.12 99 SER A O 1
ATOM 788 N N . TYR A 1 100 ? 9.534 -5.227 0.565 1.00 98.31 100 TYR A N 1
ATOM 789 C CA . TYR A 1 100 ? 10.118 -5.076 -0.760 1.00 98.31 100 TYR A CA 1
ATOM 790 C C . TYR A 1 100 ? 11.023 -6.270 -1.045 1.00 98.31 100 TYR A C 1
ATOM 792 O O . TYR A 1 100 ? 11.929 -6.569 -0.268 1.00 98.31 100 TYR A O 1
ATOM 800 N N . LEU A 1 101 ? 10.808 -6.906 -2.187 1.00 97.81 101 LEU A N 1
ATOM 801 C CA . LEU A 1 101 ? 11.630 -7.989 -2.701 1.00 97.81 101 LEU A CA 1
ATOM 802 C C . LEU A 1 101 ? 11.984 -7.689 -4.155 1.00 97.81 101 LEU A C 1
ATOM 804 O O . LEU A 1 101 ? 11.142 -7.203 -4.906 1.00 97.81 101 LEU A O 1
ATOM 808 N N . SER A 1 102 ? 13.212 -8.009 -4.554 1.00 97.62 102 SER A N 1
ATOM 809 C CA . SER A 1 102 ? 13.603 -8.038 -5.961 1.00 97.62 102 SER A CA 1
ATOM 810 C C . SER A 1 102 ? 13.981 -9.456 -6.376 1.00 97.62 102 SER A C 1
ATOM 812 O O . SER A 1 102 ? 14.639 -10.160 -5.609 1.00 97.62 102 SER A O 1
ATOM 814 N N . VAL A 1 103 ? 13.557 -9.872 -7.567 1.00 97.25 103 VAL A N 1
ATOM 815 C CA . VAL A 1 103 ? 13.802 -11.203 -8.142 1.00 97.25 103 VAL A CA 1
ATOM 816 C C . VAL A 1 103 ? 14.332 -11.044 -9.566 1.00 97.25 103 VAL A C 1
ATOM 818 O O . VAL A 1 103 ? 13.874 -10.165 -10.293 1.00 97.25 103 VAL A O 1
ATOM 821 N N . GLY A 1 104 ? 15.273 -11.900 -9.971 1.00 96.94 104 GLY A N 1
ATOM 822 C CA . GLY A 1 104 ? 15.932 -11.853 -11.280 1.00 96.94 104 GLY A CA 1
ATOM 823 C C . GLY A 1 104 ? 17.405 -11.456 -11.167 1.00 96.94 104 GLY A C 1
ATOM 824 O O . GLY A 1 104 ? 18.053 -11.735 -10.154 1.00 96.94 104 GLY A O 1
ATOM 825 N N . VAL A 1 105 ? 17.944 -10.807 -12.199 1.00 97.19 105 VAL A N 1
ATOM 826 C CA . VAL A 1 105 ? 19.361 -10.419 -12.257 1.00 97.19 105 VAL A CA 1
ATOM 827 C C . VAL A 1 105 ? 19.598 -9.110 -11.505 1.00 97.19 105 VAL A C 1
ATOM 829 O O . VAL A 1 105 ? 19.390 -8.021 -12.020 1.00 97.19 105 VAL A O 1
ATOM 832 N N . THR A 1 106 ? 20.086 -9.185 -10.270 1.00 95.06 106 THR A N 1
ATOM 833 C CA . THR A 1 106 ? 20.215 -8.000 -9.397 1.00 95.06 106 THR A CA 1
ATOM 834 C C . THR A 1 106 ? 21.548 -7.254 -9.519 1.00 95.06 106 THR A C 1
ATOM 836 O O . THR A 1 106 ? 21.687 -6.157 -8.975 1.00 95.06 106 THR A O 1
ATOM 839 N N . ALA A 1 107 ? 22.530 -7.820 -10.228 1.00 93.75 107 ALA A N 1
ATOM 840 C CA . ALA A 1 107 ? 23.855 -7.218 -10.396 1.00 93.75 107 ALA A CA 1
ATOM 841 C C . ALA A 1 107 ? 23.879 -6.146 -11.497 1.00 93.75 107 ALA A C 1
ATOM 843 O O . ALA A 1 107 ? 24.466 -5.078 -11.327 1.00 93.75 107 ALA A O 1
ATOM 844 N N . ASN A 1 108 ? 23.244 -6.435 -12.632 1.00 95.44 108 ASN A N 1
ATOM 845 C CA . ASN A 1 108 ? 23.347 -5.644 -13.854 1.00 95.44 108 ASN A CA 1
ATOM 846 C C . ASN A 1 108 ? 22.091 -5.766 -14.733 1.00 95.44 108 ASN A C 1
ATOM 848 O O . ASN A 1 108 ? 22.219 -5.820 -15.951 1.00 95.44 108 ASN A O 1
ATOM 852 N N . SER A 1 109 ? 20.885 -5.831 -14.163 1.00 97.50 109 SER A N 1
ATOM 853 C CA . SER A 1 109 ? 19.654 -5.865 -14.969 1.00 97.50 109 SER A CA 1
ATOM 854 C C . SER A 1 109 ? 19.519 -4.673 -15.911 1.00 97.50 109 SER A C 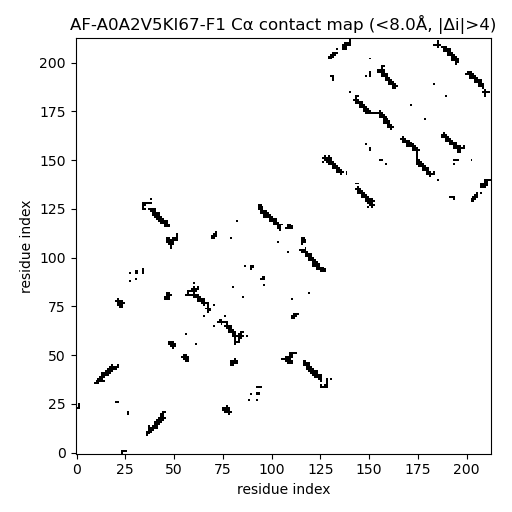1
ATOM 856 O O . SER A 1 109 ? 19.955 -3.557 -15.595 1.00 97.50 109 SER A O 1
ATOM 858 N N . THR A 1 110 ? 18.868 -4.926 -17.045 1.00 96.38 110 THR A N 1
ATOM 859 C CA . THR A 1 110 ? 18.568 -3.934 -18.084 1.00 96.38 110 THR A CA 1
ATOM 860 C C . THR A 1 110 ? 17.145 -4.070 -18.608 1.00 96.38 110 THR A C 1
ATOM 862 O O . THR A 1 110 ? 16.586 -5.162 -18.566 1.00 96.38 110 THR A O 1
ATOM 865 N N . PRO A 1 111 ? 16.578 -2.983 -19.151 1.00 92.38 111 PRO A N 1
ATOM 866 C CA . PRO A 1 111 ? 15.293 -2.993 -19.839 1.00 92.38 111 PRO A CA 1
ATOM 867 C C . PRO A 1 111 ? 15.167 -3.958 -21.026 1.00 92.38 111 PRO A C 1
ATOM 869 O O . PRO A 1 111 ? 14.130 -4.618 -21.131 1.00 92.38 111 PRO A O 1
ATOM 872 N N . ALA A 1 112 ? 16.163 -4.014 -21.922 1.00 92.06 112 ALA A N 1
ATOM 873 C CA . ALA A 1 112 ? 16.018 -4.712 -23.205 1.00 92.06 112 ALA A CA 1
ATOM 874 C C . ALA A 1 112 ? 16.350 -6.201 -23.186 1.00 92.06 112 ALA A C 1
ATOM 876 O O . ALA A 1 112 ? 15.682 -6.972 -23.870 1.00 92.06 112 ALA A O 1
ATOM 877 N N . ASP A 1 113 ? 17.389 -6.605 -22.452 1.00 92.25 113 ASP A N 1
ATOM 878 C CA . ASP A 1 113 ? 17.888 -7.983 -22.467 1.00 92.25 113 ASP A CA 1
ATOM 879 C C . ASP A 1 113 ? 16.990 -8.906 -21.614 1.00 92.25 113 ASP A C 1
ATOM 881 O O . ASP A 1 113 ? 16.956 -8.750 -20.387 1.00 92.25 113 ASP A O 1
ATOM 885 N N . PRO A 1 114 ? 16.276 -9.878 -22.222 1.00 88.06 114 PRO A N 1
ATOM 886 C CA . PRO A 1 114 ? 15.385 -10.785 -21.500 1.00 88.06 114 PRO A CA 1
ATOM 887 C C . PRO A 1 114 ? 16.092 -11.645 -20.446 1.00 88.06 114 PRO A C 1
ATOM 889 O O . PRO A 1 114 ? 15.480 -11.977 -19.431 1.00 88.06 114 PRO A O 1
ATOM 892 N N . GLU A 1 115 ? 17.376 -11.957 -20.643 1.00 93.31 115 GLU A N 1
ATOM 893 C CA . GLU A 1 115 ? 18.178 -12.748 -19.699 1.00 93.31 115 GLU A CA 1
ATOM 894 C C . GLU A 1 115 ? 18.673 -11.906 -18.514 1.00 93.31 115 GLU A C 1
ATOM 896 O O . GLU A 1 115 ? 19.242 -12.429 -17.555 1.00 93.31 115 GLU A O 1
ATOM 901 N N . ARG A 1 116 ? 18.439 -10.589 -18.552 1.00 95.25 116 ARG A N 1
ATOM 902 C CA . ARG A 1 116 ? 18.792 -9.623 -17.506 1.00 95.25 116 ARG A CA 1
ATOM 903 C C . ARG A 1 116 ? 17.558 -8.932 -16.918 1.00 95.25 116 ARG A C 1
ATOM 905 O O . ARG A 1 116 ? 17.656 -7.796 -16.452 1.00 95.25 116 ARG A O 1
ATOM 912 N N . ASP A 1 117 ? 16.413 -9.618 -16.908 1.00 95.94 117 ASP A N 1
ATOM 913 C CA . ASP A 1 117 ? 15.180 -9.143 -16.265 1.00 95.94 117 ASP A CA 1
ATOM 914 C C . ASP A 1 117 ? 15.346 -9.059 -14.737 1.00 95.94 117 ASP A C 1
ATOM 916 O O . ASP A 1 117 ? 15.919 -9.942 -14.091 1.00 95.94 117 ASP A O 1
ATOM 920 N N . GLU A 1 118 ? 14.799 -8.001 -14.142 1.00 97.81 118 GLU A N 1
ATOM 921 C CA . GLU A 1 118 ? 14.656 -7.858 -12.695 1.00 97.81 118 GLU A CA 1
ATOM 922 C C . GLU A 1 118 ? 13.273 -7.284 -12.372 1.00 97.81 118 GLU A C 1
ATOM 924 O O . GLU A 1 118 ? 12.767 -6.365 -13.027 1.00 97.81 118 GLU A O 1
ATOM 929 N N . ARG A 1 119 ? 12.634 -7.831 -11.338 1.00 98.00 119 ARG A N 1
ATOM 930 C CA . ARG A 1 119 ? 11.280 -7.456 -10.932 1.00 98.00 119 ARG A CA 1
ATOM 931 C C . ARG A 1 119 ? 11.220 -7.143 -9.456 1.00 98.00 119 ARG A C 1
ATOM 933 O O . ARG A 1 119 ? 11.646 -7.943 -8.627 1.00 98.00 119 ARG A O 1
ATOM 940 N N . ALA A 1 120 ? 10.598 -6.013 -9.145 1.00 98.44 120 ALA A N 1
ATOM 941 C CA . ALA A 1 120 ? 10.225 -5.671 -7.786 1.00 98.44 120 ALA A CA 1
ATOM 942 C C . ALA A 1 120 ? 8.851 -6.254 -7.446 1.00 98.44 120 ALA A C 1
ATOM 944 O O . ALA A 1 120 ? 7.923 -6.179 -8.255 1.00 98.44 120 ALA A O 1
ATOM 945 N N . PHE A 1 121 ? 8.721 -6.746 -6.219 1.00 98.62 121 PHE A N 1
ATOM 946 C CA . PHE A 1 121 ? 7.473 -7.107 -5.562 1.00 98.62 121 PHE A CA 1
ATOM 947 C C . PHE A 1 121 ? 7.373 -6.331 -4.252 1.00 98.62 121 PHE A C 1
ATOM 949 O O . PHE A 1 121 ? 8.291 -6.362 -3.431 1.00 98.62 121 PHE A O 1
ATOM 956 N N . CYS A 1 122 ? 6.259 -5.635 -4.052 1.00 98.56 122 CYS A N 1
ATOM 957 C CA . CYS A 1 122 ? 6.039 -4.790 -2.889 1.00 98.56 122 CYS A CA 1
ATOM 958 C C . CYS A 1 122 ? 4.713 -5.144 -2.214 1.00 98.56 122 CYS A C 1
ATOM 960 O O . CYS A 1 122 ? 3.687 -5.256 -2.888 1.00 98.56 122 CYS A O 1
ATOM 962 N N . LEU A 1 123 ? 4.722 -5.222 -0.884 1.00 98.56 123 LEU A N 1
ATOM 963 C CA . LEU A 1 123 ? 3.509 -5.092 -0.079 1.00 98.56 123 LEU A CA 1
ATOM 964 C C . LEU A 1 123 ? 3.407 -3.642 0.382 1.00 98.56 123 LEU A C 1
ATOM 966 O O . LEU A 1 123 ? 4.306 -3.140 1.060 1.00 98.56 123 LEU A O 1
ATOM 970 N N . LEU A 1 124 ? 2.319 -2.979 0.012 1.00 98.50 124 LEU A N 1
ATOM 971 C CA . LEU A 1 124 ? 2.072 -1.574 0.299 1.00 98.50 124 LEU A CA 1
ATOM 972 C C . LEU A 1 124 ? 0.879 -1.413 1.235 1.00 98.50 124 LEU A C 1
ATOM 974 O O . LEU A 1 124 ? -0.084 -2.175 1.143 1.00 98.50 124 LEU A O 1
ATOM 978 N N . ARG A 1 125 ? 0.915 -0.379 2.077 1.00 97.12 125 ARG A N 1
ATOM 979 C CA . ARG A 1 125 ? -0.219 0.073 2.893 1.00 97.12 125 ARG A CA 1
ATOM 980 C C . ARG A 1 125 ? -0.586 1.504 2.529 1.00 97.12 125 ARG A C 1
ATOM 982 O O . ARG A 1 125 ? 0.298 2.352 2.402 1.00 97.12 125 ARG A O 1
ATOM 989 N N . SER A 1 126 ? -1.875 1.773 2.363 1.00 97.06 126 SER A N 1
ATOM 990 C CA . SER A 1 126 ? -2.352 3.123 2.085 1.00 97.06 126 SER A CA 1
ATOM 991 C C . SER A 1 126 ? -2.151 4.024 3.300 1.00 97.06 126 SER A C 1
ATOM 993 O O . SER A 1 126 ? -2.389 3.649 4.450 1.00 97.06 126 SER A O 1
ATOM 995 N N . GLU A 1 127 ? -1.710 5.244 3.033 1.00 95.62 127 GLU A N 1
ATOM 996 C CA . GLU A 1 127 ? -1.601 6.317 4.013 1.00 95.62 127 GLU A CA 1
ATOM 997 C C . GLU A 1 127 ? -2.824 7.251 3.979 1.00 95.62 127 GLU A C 1
ATOM 999 O O . GLU A 1 127 ? -2.896 8.171 4.799 1.00 95.62 127 GLU A O 1
ATOM 1004 N N . ILE A 1 128 ? -3.773 6.996 3.066 1.00 95.00 128 ILE A N 1
ATOM 1005 C CA . ILE A 1 128 ? -4.953 7.823 2.767 1.00 95.00 128 ILE A CA 1
ATOM 1006 C C . ILE A 1 128 ? -6.252 7.173 3.263 1.00 95.00 128 ILE A C 1
ATOM 1008 O O . ILE A 1 128 ? -7.132 7.877 3.755 1.00 95.00 128 ILE A O 1
ATOM 1012 N N . VAL A 1 129 ? -6.388 5.844 3.178 1.00 94.25 129 VAL A N 1
ATOM 1013 C CA . VAL A 1 129 ? -7.556 5.147 3.742 1.00 94.25 129 VAL A CA 1
ATOM 1014 C C . VAL A 1 129 ? -7.417 5.094 5.269 1.00 94.25 129 VAL A C 1
ATOM 1016 O O . VAL A 1 129 ? -6.399 4.603 5.764 1.00 94.25 129 VAL A O 1
ATOM 1019 N N . PRO A 1 130 ? -8.418 5.573 6.036 1.00 95.56 130 PRO A N 1
ATOM 1020 C CA . PRO A 1 130 ? -8.419 5.427 7.485 1.00 95.56 130 PRO A CA 1
ATOM 1021 C C . PRO A 1 130 ? -8.434 3.954 7.889 1.00 95.56 130 PRO A C 1
ATOM 1023 O O . PRO A 1 130 ? -9.148 3.154 7.284 1.00 95.56 130 PRO A O 1
ATOM 1026 N N . MET A 1 131 ? -7.661 3.606 8.911 1.00 95.69 131 MET A N 1
ATOM 1027 C CA . MET A 1 131 ? -7.422 2.215 9.266 1.00 95.69 131 MET A CA 1
ATOM 1028 C C . MET A 1 131 ? -7.094 2.047 10.747 1.00 95.69 131 MET A C 1
ATOM 1030 O O . MET A 1 131 ? -6.283 2.803 11.281 1.00 95.69 131 MET A O 1
ATOM 1034 N N . VAL A 1 132 ? -7.651 1.012 11.373 1.00 97.62 132 VAL A N 1
ATOM 1035 C CA . VAL A 1 132 ? -7.205 0.447 12.652 1.00 97.62 132 VAL A CA 1
ATOM 1036 C C . VAL A 1 132 ? -6.989 -1.060 12.506 1.00 97.62 132 VAL A C 1
ATOM 1038 O O . VAL A 1 132 ? -7.747 -1.754 11.834 1.00 97.62 132 VAL A O 1
ATOM 1041 N N . THR A 1 133 ? -5.913 -1.567 13.099 1.00 96.88 133 THR A N 1
ATOM 1042 C CA . THR A 1 133 ? -5.510 -2.979 13.051 1.00 96.88 133 THR A CA 1
ATOM 1043 C C . THR A 1 133 ? -4.993 -3.444 14.393 1.00 96.88 133 THR A C 1
ATOM 1045 O O . THR A 1 133 ? -4.453 -2.637 15.146 1.00 96.88 133 THR A O 1
ATOM 1048 N N . ALA A 1 134 ? -5.060 -4.750 14.626 1.00 97.00 134 ALA A N 1
ATOM 1049 C CA . ALA A 1 134 ? -4.413 -5.424 15.739 1.00 97.00 134 ALA A CA 1
ATOM 1050 C C . ALA A 1 134 ? -3.449 -6.486 15.202 1.00 97.00 134 ALA A C 1
ATOM 1052 O O . ALA A 1 134 ? -3.795 -7.202 14.261 1.00 97.00 134 ALA A O 1
ATOM 1053 N N . SER A 1 135 ? -2.254 -6.575 15.782 1.00 95.25 135 SER A N 1
ATOM 1054 C CA . SER A 1 135 ? -1.276 -7.612 15.455 1.00 95.25 135 SER A CA 1
ATOM 1055 C C . SER A 1 135 ? -0.507 -8.034 16.711 1.00 95.25 135 SER A C 1
ATOM 1057 O O . SER A 1 135 ? 0.039 -7.150 17.368 1.00 95.25 135 SER A O 1
ATOM 1059 N N . PRO A 1 136 ? -0.393 -9.336 17.013 1.00 94.94 136 PRO A N 1
ATOM 1060 C CA . PRO A 1 136 ? -1.098 -10.442 16.364 1.00 94.94 136 PRO A CA 1
ATOM 1061 C C . PRO A 1 136 ? -2.624 -10.364 16.569 1.00 94.94 136 PRO A C 1
ATOM 1063 O O . PRO A 1 136 ? -3.114 -9.754 17.516 1.00 94.94 136 PRO A O 1
ATOM 1066 N N . ASN A 1 137 ? -3.381 -10.948 15.639 1.00 94.06 137 ASN A N 1
ATOM 1067 C CA . ASN A 1 137 ? -4.824 -11.158 15.763 1.00 94.06 137 ASN A CA 1
ATOM 1068 C C . ASN A 1 137 ? -5.220 -12.416 14.962 1.00 94.06 137 ASN A C 1
ATOM 1070 O O . ASN A 1 137 ? -5.132 -12.375 13.732 1.00 94.06 137 ASN A O 1
ATOM 1074 N N . PRO A 1 138 ? -5.638 -13.521 15.609 1.00 94.06 138 PRO A N 1
ATOM 1075 C CA . PRO A 1 138 ? -5.868 -13.670 17.050 1.00 94.06 138 PRO A CA 1
ATOM 1076 C C . PRO A 1 138 ? -4.604 -13.496 17.908 1.00 94.06 138 PRO A C 1
ATOM 1078 O O . PRO A 1 138 ? -3.500 -13.781 17.448 1.00 94.06 138 PRO A O 1
ATOM 1081 N N . VAL A 1 139 ? -4.765 -13.023 19.143 1.00 94.12 139 VAL A N 1
ATOM 1082 C CA . VAL A 1 139 ? -3.676 -12.848 20.116 1.00 94.12 139 VAL A CA 1
ATOM 1083 C C . VAL A 1 139 ? -3.326 -14.211 20.727 1.00 94.12 139 VAL A C 1
ATOM 1085 O O . VAL A 1 139 ? -4.228 -14.869 21.265 1.00 94.12 139 VAL A O 1
ATOM 1088 N N . PRO A 1 140 ? -2.064 -14.670 20.637 1.00 91.19 140 PRO A N 1
ATOM 1089 C CA . PRO A 1 140 ? -1.609 -15.876 21.320 1.00 91.19 140 PRO A CA 1
ATOM 1090 C C . PRO A 1 140 ? -1.773 -15.780 22.843 1.00 91.19 140 PRO A C 1
ATOM 1092 O O . PRO A 1 140 ? -1.786 -14.689 23.416 1.00 91.19 140 PRO A O 1
ATOM 1095 N N . ALA A 1 141 ? -1.885 -16.930 23.511 1.00 83.31 141 ALA A N 1
ATOM 1096 C CA . ALA A 1 141 ? -1.919 -16.974 24.969 1.00 83.31 141 ALA A CA 1
ATOM 1097 C C . ALA A 1 141 ? -0.646 -16.338 25.551 1.00 83.31 141 ALA A C 1
ATOM 1099 O O . ALA A 1 141 ? 0.458 -16.612 25.086 1.00 83.31 141 ALA A O 1
ATOM 1100 N N . HIS A 1 142 ? -0.818 -15.492 26.570 1.00 80.00 142 HIS A N 1
ATOM 1101 C CA . HIS A 1 142 ? 0.264 -14.756 27.239 1.00 80.00 142 HIS A CA 1
ATOM 1102 C C . HIS A 1 142 ? 1.036 -13.750 26.368 1.00 80.00 142 HIS A C 1
ATOM 1104 O O . HIS A 1 142 ? 2.104 -13.300 26.779 1.00 80.00 142 HIS A O 1
ATOM 1110 N N . ASP A 1 143 ? 0.492 -13.368 25.213 1.00 88.50 143 ASP A N 1
ATOM 1111 C CA . ASP A 1 143 ? 1.056 -12.333 24.346 1.00 88.50 143 ASP A CA 1
ATOM 1112 C C . ASP A 1 143 ? 0.206 -11.048 24.385 1.00 88.50 143 ASP A C 1
ATOM 1114 O O . ASP A 1 143 ? -0.914 -11.032 24.908 1.00 88.50 143 ASP A O 1
ATOM 1118 N N . GLU A 1 144 ? 0.732 -9.956 23.837 1.00 91.00 144 GLU A N 1
ATOM 1119 C CA . GLU A 1 144 ? 0.023 -8.683 23.701 1.00 91.00 144 GLU A CA 1
ATOM 1120 C C . GLU A 1 144 ? -0.349 -8.391 22.246 1.00 91.00 144 GLU A C 1
ATOM 1122 O O . GLU A 1 144 ? 0.337 -8.798 21.313 1.00 91.00 144 GLU A O 1
ATOM 1127 N N . ALA A 1 145 ? -1.432 -7.638 22.033 1.00 95.56 145 ALA A N 1
ATOM 1128 C CA . ALA A 1 145 ? -1.745 -7.106 20.711 1.00 95.56 145 ALA A CA 1
ATOM 1129 C C . ALA A 1 145 ? -1.220 -5.678 20.570 1.00 95.56 145 ALA A C 1
ATOM 1131 O O . ALA A 1 145 ? -1.526 -4.811 21.391 1.00 95.56 145 ALA A O 1
ATOM 1132 N N . MET A 1 146 ? -0.531 -5.394 19.471 1.00 97.56 146 MET A N 1
ATOM 1133 C CA . MET A 1 146 ? -0.244 -4.029 19.047 1.00 97.56 146 MET A CA 1
ATOM 1134 C C . MET A 1 146 ? -1.413 -3.485 18.235 1.00 97.56 146 MET A C 1
ATOM 1136 O O . MET A 1 146 ? -1.685 -3.940 17.118 1.00 97.56 146 MET A O 1
ATOM 1140 N N . ILE A 1 147 ? -2.082 -2.471 18.777 1.00 98.31 147 ILE A N 1
ATOM 1141 C CA . ILE A 1 147 ? -3.150 -1.752 18.088 1.00 98.31 147 ILE A CA 1
ATOM 1142 C C . ILE A 1 147 ? -2.525 -0.590 17.334 1.00 98.31 147 ILE A C 1
ATOM 1144 O O . ILE A 1 147 ? -1.963 0.317 17.940 1.00 98.31 147 ILE A O 1
ATOM 1148 N N . SER A 1 148 ? -2.623 -0.612 16.009 1.00 97.56 148 SER A N 1
ATOM 1149 C CA . SER A 1 148 ? -2.061 0.419 15.132 1.00 97.56 148 SER A CA 1
ATOM 1150 C C . SER A 1 148 ? -3.159 1.114 14.346 1.00 97.56 148 SER A C 1
ATOM 1152 O O . SER A 1 148 ? -4.082 0.456 13.871 1.00 97.56 148 SER A O 1
ATOM 1154 N N . TRP A 1 149 ? -3.059 2.432 14.186 1.00 97.81 149 TRP A N 1
ATOM 1155 C CA . TRP A 1 149 ? -4.063 3.226 13.484 1.00 97.81 149 TRP A CA 1
ATOM 1156 C C . TRP A 1 149 ? -3.467 4.353 12.636 1.00 97.81 149 TRP A C 1
ATOM 1158 O O . TRP A 1 149 ? -2.366 4.851 12.889 1.00 97.81 149 TRP A O 1
ATOM 1168 N N . ASN A 1 150 ? -4.232 4.781 11.633 1.00 96.69 150 ASN A N 1
ATOM 1169 C CA . ASN A 1 150 ? -3.999 5.964 10.808 1.00 96.69 150 ASN A CA 1
ATOM 1170 C C . ASN A 1 150 ? -5.356 6.565 10.422 1.00 96.69 150 ASN A C 1
ATOM 1172 O O . ASN A 1 150 ? -6.212 5.861 9.895 1.00 96.69 150 ASN A O 1
ATOM 1176 N N . THR A 1 151 ? -5.558 7.863 10.635 1.00 96.00 151 THR A N 1
ATOM 1177 C CA . THR A 1 151 ? -6.809 8.541 10.258 1.00 96.00 151 THR A CA 1
ATOM 1178 C C . THR A 1 151 ? -6.938 8.788 8.762 1.00 96.00 151 THR A C 1
ATOM 1180 O O . THR A 1 151 ? -8.002 9.216 8.326 1.00 96.00 151 THR A O 1
ATOM 1183 N N . GLY A 1 152 ? -5.872 8.596 7.977 1.00 93.25 152 GLY A N 1
ATOM 1184 C CA . GLY A 1 152 ? -5.876 8.884 6.539 1.00 93.25 152 GLY A CA 1
ATOM 1185 C C . GLY A 1 152 ? -5.937 10.380 6.199 1.00 93.25 152 GLY A C 1
ATOM 1186 O O . GLY A 1 152 ? -5.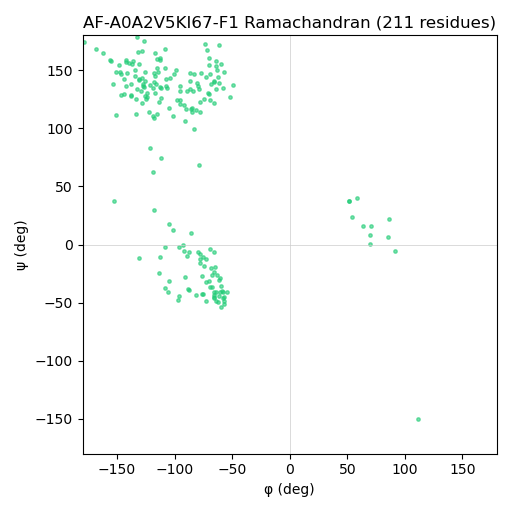930 10.766 5.035 1.00 93.25 152 GLY A O 1
ATOM 1187 N N . THR A 1 153 ? -5.971 11.249 7.212 1.00 90.50 153 THR A N 1
ATOM 1188 C CA . THR A 1 153 ? -6.070 12.707 7.064 1.00 90.50 153 THR A CA 1
ATOM 1189 C C . THR A 1 153 ? -4.951 13.390 7.836 1.00 90.50 153 THR A C 1
ATOM 1191 O O . THR A 1 153 ? -4.172 12.730 8.519 1.00 90.50 153 THR A O 1
ATOM 1194 N N . VAL A 1 154 ? -4.836 14.716 7.731 1.00 90.62 154 VAL A N 1
ATOM 1195 C CA . VAL A 1 154 ? -3.908 15.506 8.561 1.00 90.62 154 VAL A CA 1
ATOM 1196 C C . VAL A 1 154 ? -4.394 15.672 10.002 1.00 90.62 154 VAL A C 1
ATOM 1198 O O . VAL A 1 154 ? -3.589 15.962 10.884 1.00 90.62 154 VAL A O 1
ATOM 1201 N N . ASN A 1 155 ? -5.687 15.455 10.249 1.00 94.75 155 ASN A N 1
ATOM 1202 C CA . ASN A 1 155 ? -6.305 15.672 11.547 1.00 94.75 155 ASN A CA 1
ATOM 1203 C C . ASN A 1 155 ? -6.104 14.456 12.468 1.00 94.75 155 ASN A C 1
ATOM 1205 O O . ASN A 1 155 ? -6.086 13.310 11.994 1.00 94.75 155 ASN A O 1
ATOM 1209 N N . PRO A 1 156 ? -5.965 14.680 13.788 1.00 96.25 156 PRO A N 1
ATOM 1210 C CA . PRO A 1 156 ? -5.975 13.594 14.756 1.00 96.25 156 PRO A CA 1
ATOM 1211 C C . PRO A 1 156 ? -7.333 12.884 14.778 1.00 96.25 156 PRO A C 1
ATOM 1213 O O . PRO A 1 156 ? -8.354 13.453 14.396 1.00 96.25 156 PRO A O 1
ATOM 1216 N N . GLY A 1 157 ? -7.333 11.644 15.250 1.00 97.38 157 GLY A N 1
ATOM 1217 C CA . GLY A 1 157 ? -8.533 10.855 15.502 1.00 97.38 157 GLY A CA 1
ATOM 1218 C C . GLY A 1 157 ? -8.448 10.212 16.874 1.00 97.38 157 GLY A C 1
ATOM 1219 O O . GLY A 1 157 ? -7.455 10.380 17.594 1.00 97.38 157 GLY A O 1
ATOM 1220 N N . LYS A 1 158 ? -9.498 9.485 17.235 1.00 98.44 158 LYS A N 1
ATOM 1221 C CA . LYS A 1 158 ? -9.601 8.817 18.531 1.00 98.44 158 LYS A CA 1
ATOM 1222 C C . LYS A 1 158 ? -9.841 7.336 18.319 1.00 98.44 158 LYS A C 1
ATOM 1224 O O . LYS A 1 158 ? -10.723 6.959 17.553 1.00 98.44 158 LYS A O 1
ATOM 1229 N N . VAL A 1 159 ? -9.054 6.512 18.994 1.00 98.62 159 VAL A N 1
ATOM 1230 C CA . VAL A 1 159 ? -9.288 5.073 19.067 1.00 98.62 159 VAL A CA 1
ATOM 1231 C C . VAL A 1 159 ? -9.995 4.794 20.380 1.00 98.62 159 VAL A C 1
ATOM 1233 O O . VAL A 1 159 ? -9.488 5.166 21.438 1.00 98.62 159 VAL A O 1
ATOM 1236 N N . TYR A 1 160 ? -11.145 4.144 20.298 1.00 98.69 160 TYR A N 1
ATOM 1237 C CA . TYR A 1 160 ? -11.902 3.635 21.431 1.00 98.69 160 TYR A CA 1
ATOM 1238 C C . TYR A 1 160 ? -11.904 2.111 21.413 1.00 98.69 160 TYR A C 1
ATOM 1240 O O . TYR A 1 160 ? -11.662 1.502 20.370 1.00 98.69 160 TYR A O 1
ATOM 1248 N N . VAL A 1 161 ? -12.188 1.499 22.557 1.00 98.50 161 VAL A N 1
ATOM 1249 C CA . VAL A 1 161 ? -12.375 0.054 22.675 1.00 98.50 161 VAL A CA 1
ATOM 1250 C C . VAL A 1 161 ? -13.626 -0.274 23.472 1.00 98.50 161 VAL A C 1
ATOM 1252 O O . VAL A 1 161 ? -13.857 0.297 24.533 1.00 98.50 161 VAL A O 1
ATOM 1255 N N . SER A 1 162 ? -14.421 -1.210 22.962 1.00 98.25 162 SER A N 1
ATOM 1256 C CA . SER A 1 162 ? -15.534 -1.833 23.679 1.00 98.25 162 SER A CA 1
ATOM 1257 C C . SER A 1 162 ? -15.149 -3.258 24.059 1.00 98.25 162 SER A C 1
ATOM 1259 O O . SER A 1 162 ? -14.581 -3.989 23.242 1.00 98.25 162 SER A O 1
ATOM 1261 N N . ILE A 1 163 ? -15.440 -3.625 25.306 1.00 97.00 163 ILE A N 1
ATOM 1262 C CA . ILE A 1 163 ? -15.165 -4.943 25.881 1.00 97.00 163 ILE A CA 1
ATOM 1263 C C . ILE A 1 163 ? -16.514 -5.600 26.153 1.00 97.00 163 ILE A C 1
ATOM 1265 O O . ILE A 1 163 ? -17.344 -5.009 26.841 1.00 97.00 163 ILE A O 1
ATOM 1269 N N . ASP A 1 164 ? -16.758 -6.779 25.584 1.00 95.38 164 ASP A N 1
ATOM 1270 C CA . ASP A 1 164 ? -18.009 -7.537 25.754 1.00 95.38 164 ASP A CA 1
ATOM 1271 C C . ASP A 1 164 ? -19.278 -6.717 25.466 1.00 95.38 164 ASP A C 1
ATOM 1273 O O . ASP A 1 164 ? -20.300 -6.824 26.148 1.00 95.38 164 ASP A O 1
ATOM 1277 N N . GLY A 1 165 ? -19.192 -5.852 24.450 1.00 93.62 165 GLY A N 1
ATOM 1278 C CA . GLY A 1 165 ? -20.292 -4.996 24.004 1.00 93.62 165 GLY A CA 1
ATOM 1279 C C . GLY A 1 165 ? -20.669 -3.868 24.969 1.00 93.62 165 GLY A C 1
ATOM 1280 O O . GLY A 1 165 ? -21.671 -3.201 24.729 1.00 93.62 165 GLY A O 1
ATOM 1281 N N . GLN A 1 166 ? -19.894 -3.646 26.035 1.00 96.31 166 GLN A N 1
ATOM 1282 C CA . GLN A 1 166 ? -20.101 -2.539 26.972 1.00 96.31 166 GLN A CA 1
ATOM 1283 C C . GLN A 1 166 ? -19.694 -1.190 26.365 1.00 96.31 166 GLN A C 1
ATOM 1285 O O . GLN A 1 166 ? -19.096 -1.131 25.281 1.00 96.31 166 GLN A O 1
ATOM 1290 N N . ASP A 1 167 ? -19.994 -0.114 27.097 1.00 96.94 167 ASP A N 1
ATOM 1291 C CA . ASP A 1 167 ? -19.606 1.250 26.741 1.00 96.94 167 ASP A CA 1
ATOM 1292 C C . ASP A 1 167 ? -18.118 1.342 26.390 1.00 96.94 167 ASP A C 1
ATOM 1294 O O . ASP A 1 167 ? -17.248 0.737 27.024 1.00 96.94 167 ASP A O 1
ATOM 1298 N N . GLU A 1 168 ? -17.829 2.092 25.333 1.00 97.94 168 GLU A N 1
ATOM 1299 C CA . GLU A 1 168 ? -16.480 2.186 24.804 1.00 97.94 168 GLU A CA 1
ATOM 1300 C C . GLU A 1 168 ? -15.615 3.174 25.593 1.00 97.94 168 GLU A C 1
ATOM 1302 O O . GLU A 1 168 ? -16.035 4.272 25.961 1.00 97.94 168 GLU A O 1
ATOM 1307 N N . LEU A 1 169 ? -14.364 2.789 25.827 1.00 97.81 169 LEU A N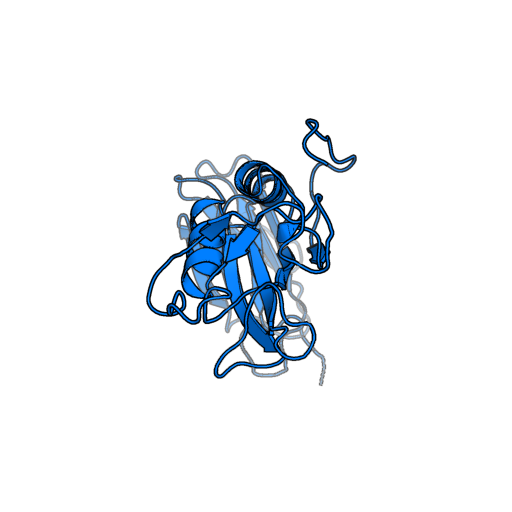 1
ATOM 1308 C CA . LEU A 1 169 ? -13.380 3.573 26.564 1.00 97.81 169 LEU A CA 1
ATOM 1309 C C . LEU A 1 169 ? -12.332 4.133 25.607 1.00 97.81 169 LEU A C 1
ATOM 1311 O O . LEU A 1 169 ? -11.927 3.464 24.654 1.00 97.81 169 LEU A O 1
ATOM 1315 N N . LEU A 1 170 ? -11.877 5.363 25.859 1.00 98.31 170 LEU A N 1
ATOM 1316 C CA . LEU A 1 170 ? -10.823 5.979 25.056 1.00 98.31 170 LEU A CA 1
ATOM 1317 C C . LEU A 1 170 ? -9.516 5.201 25.246 1.00 98.31 170 LEU A C 1
ATOM 1319 O O . LEU A 1 170 ? -9.004 5.104 26.358 1.00 98.31 170 LEU A O 1
ATOM 1323 N N . PHE A 1 171 ? -8.963 4.697 24.148 1.00 98.25 171 PHE A N 1
ATOM 1324 C CA . PHE A 1 171 ? -7.699 3.966 24.123 1.00 98.25 171 PHE A CA 1
ATOM 1325 C C . PHE A 1 171 ? -6.527 4.876 23.737 1.00 98.25 171 PHE A C 1
ATOM 1327 O O . PHE A 1 171 ? -5.497 4.881 24.406 1.00 98.25 171 PHE A O 1
ATOM 1334 N N . ALA A 1 172 ? -6.674 5.672 22.673 1.00 98.12 172 ALA A N 1
ATOM 1335 C CA . ALA A 1 172 ? -5.612 6.561 22.205 1.00 98.12 172 ALA A CA 1
ATOM 1336 C C . ALA A 1 172 ? -6.148 7.756 21.406 1.00 98.12 172 ALA A C 1
ATOM 1338 O O . ALA A 1 172 ? -7.238 7.714 20.839 1.00 98.12 172 ALA A O 1
ATOM 1339 N N . THR A 1 173 ? -5.359 8.832 21.324 1.00 97.94 173 THR A N 1
ATOM 1340 C CA . THR A 1 173 ? -5.647 9.995 20.468 1.00 97.94 173 THR A CA 1
ATOM 1341 C C . THR A 1 173 ? -4.397 10.405 19.706 1.00 97.94 173 THR A C 1
ATOM 1343 O O . THR A 1 173 ? -3.432 10.889 20.291 1.00 97.94 173 THR A O 1
ATOM 1346 N N . SER A 1 174 ? -4.414 10.232 18.389 1.00 97.50 174 SER A N 1
ATOM 1347 C CA . SER A 1 174 ? -3.400 10.774 17.484 1.00 97.50 174 SER A CA 1
ATOM 1348 C C . SER A 1 174 ? -3.869 10.642 16.033 1.00 97.50 174 SER A C 1
ATOM 1350 O O . SER A 1 174 ? -4.832 9.939 15.730 1.00 97.50 174 SER A O 1
ATOM 1352 N N . ARG A 1 175 ? -3.177 11.309 15.104 1.00 96.19 175 ARG A N 1
ATOM 1353 C CA . ARG A 1 175 ? -3.393 11.117 13.657 1.00 96.19 175 ARG A CA 1
ATOM 1354 C C . ARG A 1 175 ? -3.004 9.705 13.208 1.00 96.19 175 ARG A C 1
ATOM 1356 O O . ARG A 1 175 ? -3.654 9.107 12.360 1.00 96.19 175 ARG A O 1
ATOM 1363 N N . ARG A 1 176 ? -1.901 9.198 13.746 1.00 96.12 176 ARG A N 1
ATOM 1364 C CA . ARG A 1 176 ? -1.360 7.866 13.486 1.00 96.12 176 ARG A CA 1
ATOM 1365 C C . ARG A 1 176 ? -0.600 7.400 14.711 1.00 96.12 176 ARG A C 1
ATOM 1367 O O . ARG A 1 176 ? -0.010 8.230 15.409 1.00 96.12 176 ARG A O 1
ATOM 1374 N N . GLY A 1 177 ? -0.590 6.105 14.964 1.00 96.38 177 GLY A N 1
ATOM 1375 C CA . GLY A 1 177 ? 0.100 5.573 16.126 1.00 96.38 177 GLY A CA 1
ATOM 1376 C C . GLY A 1 177 ? 0.019 4.066 16.220 1.00 96.38 177 GLY A C 1
ATOM 1377 O O . GLY A 1 177 ? -0.650 3.407 15.424 1.00 96.38 177 GLY A O 1
ATOM 1378 N N . SER A 1 178 ? 0.744 3.550 17.200 1.00 97.81 178 SER A N 1
ATOM 1379 C CA . SER A 1 178 ? 0.686 2.164 17.625 1.00 97.81 178 SER A CA 1
ATOM 1380 C C . SER A 1 178 ? 0.822 2.137 19.142 1.00 97.81 178 SER A C 1
ATOM 1382 O O . SER A 1 178 ? 1.638 2.885 19.686 1.00 97.81 178 SER A O 1
ATOM 1384 N N . ALA A 1 179 ? 0.006 1.337 19.817 1.00 98.12 179 ALA A N 1
ATOM 1385 C CA . ALA A 1 179 ? 0.052 1.177 21.264 1.00 98.12 179 ALA A CA 1
ATOM 1386 C C . ALA A 1 179 ? -0.266 -0.275 21.659 1.00 98.12 179 ALA A C 1
ATOM 1388 O O . ALA A 1 179 ? -1.130 -0.896 21.028 1.00 98.12 179 ALA A O 1
ATOM 1389 N N . PRO A 1 180 ? 0.412 -0.814 22.688 1.00 97.50 180 PRO A N 1
ATOM 1390 C CA . PRO A 1 180 ? 0.161 -2.165 23.167 1.00 97.50 180 PRO A CA 1
ATOM 1391 C C . PRO A 1 180 ? -1.166 -2.246 23.930 1.00 97.50 180 PRO A C 1
ATOM 1393 O O . PRO A 1 180 ? -1.546 -1.335 24.670 1.00 97.50 180 PRO A O 1
ATOM 1396 N N . ALA A 1 181 ? -1.852 -3.373 23.778 1.00 96.19 181 ALA A N 1
ATOM 1397 C CA . ALA A 1 181 ? -3.033 -3.760 24.539 1.00 96.19 181 ALA A CA 1
ATOM 1398 C C . ALA A 1 181 ? -2.751 -5.061 25.313 1.00 96.19 181 ALA A C 1
ATOM 1400 O O . ALA A 1 181 ? -3.393 -6.087 25.102 1.00 96.19 181 ALA A O 1
ATOM 1401 N N . SER A 1 182 ? -1.784 -5.008 26.234 1.00 93.81 182 SER A N 1
ATOM 1402 C CA . SER A 1 182 ? -1.351 -6.137 27.081 1.00 93.81 182 SER A CA 1
ATOM 1403 C C . SER A 1 182 ? -2.404 -6.633 28.083 1.00 93.81 182 SER A C 1
ATOM 1405 O O . SER A 1 182 ? -2.210 -7.631 28.771 1.00 93.81 182 SER A O 1
ATOM 1407 N N . TRP A 1 183 ? -3.536 -5.936 28.181 1.00 93.38 183 TRP A N 1
ATOM 1408 C CA . TRP A 1 183 ? -4.669 -6.265 29.046 1.00 93.38 183 TRP A CA 1
ATOM 1409 C C . TRP A 1 183 ? -5.740 -7.123 28.355 1.00 93.38 183 TRP A C 1
ATOM 1411 O O . TRP A 1 183 ? -6.735 -7.469 28.996 1.00 93.38 183 TRP A O 1
ATOM 1421 N N . ILE A 1 184 ? -5.556 -7.470 27.077 1.00 92.75 184 ILE A N 1
ATOM 1422 C CA . ILE A 1 184 ? -6.422 -8.413 26.359 1.00 92.75 184 ILE A CA 1
ATOM 1423 C C . ILE A 1 184 ? -6.309 -9.802 26.998 1.00 92.75 184 ILE A C 1
ATOM 1425 O O . ILE A 1 184 ? -5.218 -10.282 27.295 1.00 92.75 184 ILE A O 1
ATOM 1429 N N . ARG A 1 185 ? -7.453 -10.449 27.234 1.00 89.81 185 ARG A N 1
ATOM 1430 C CA . ARG A 1 185 ? -7.550 -11.744 27.917 1.00 89.81 185 ARG A CA 1
ATOM 1431 C C . ARG A 1 185 ? -8.488 -12.689 27.183 1.00 89.81 185 ARG A C 1
ATOM 1433 O O . ARG A 1 185 ? -9.475 -12.271 26.581 1.00 89.81 185 ARG A O 1
ATOM 1440 N N . THR A 1 186 ? -8.209 -13.983 27.301 1.00 89.94 186 THR A N 1
ATOM 1441 C CA . THR A 1 186 ? -9.091 -15.030 26.783 1.00 89.94 186 THR A CA 1
ATOM 1442 C C . THR A 1 186 ? -10.453 -15.014 27.462 1.00 89.94 186 THR A C 1
ATOM 1444 O O . THR A 1 186 ? -10.562 -14.742 28.653 1.00 89.94 186 THR A O 1
ATOM 1447 N N . GLY A 1 187 ? -11.496 -15.322 26.689 1.00 88.19 187 GLY A N 1
ATOM 1448 C CA . GLY A 1 187 ? -12.883 -15.356 27.163 1.00 88.19 187 GLY A CA 1
ATOM 1449 C C . GLY A 1 187 ? -13.641 -14.038 26.999 1.00 88.19 187 GLY A C 1
ATOM 1450 O O . GLY A 1 187 ? -14.847 -14.030 27.216 1.00 88.19 187 GLY A O 1
ATOM 1451 N N . HIS A 1 188 ? -12.966 -12.977 26.556 1.00 91.69 188 HIS A N 1
ATOM 1452 C CA . HIS A 1 188 ? -13.559 -11.672 26.282 1.00 91.69 188 HIS A CA 1
ATOM 1453 C C . HIS A 1 188 ? -13.532 -11.345 24.788 1.00 91.69 188 HIS A C 1
ATOM 1455 O O . HIS A 1 188 ? -12.733 -11.885 24.016 1.00 91.69 188 HIS A O 1
ATOM 1461 N N . THR A 1 189 ? -14.407 -10.433 24.386 1.00 92.38 189 THR A N 1
ATOM 1462 C CA . THR A 1 189 ? -14.456 -9.863 23.039 1.00 92.38 189 THR A CA 1
ATOM 1463 C C . THR A 1 189 ? -14.055 -8.397 23.081 1.00 92.38 189 THR A C 1
ATOM 1465 O O . THR A 1 189 ? -14.513 -7.642 23.937 1.00 92.38 189 THR A O 1
ATOM 1468 N N . TYR A 1 190 ? -13.201 -7.990 22.144 1.00 97.06 190 TYR A N 1
ATOM 1469 C CA . TYR A 1 190 ? -12.685 -6.627 22.064 1.00 97.06 190 TYR A CA 1
ATOM 1470 C C . TYR A 1 190 ? -12.953 -6.065 20.671 1.00 97.06 190 TYR A C 1
ATOM 1472 O O . TYR A 1 190 ? -12.578 -6.683 19.675 1.00 97.06 190 TYR A O 1
ATOM 1480 N N . GLU A 1 191 ? -13.564 -4.886 20.578 1.00 98.31 191 GLU A N 1
ATOM 1481 C CA . GLU A 1 191 ? -13.689 -4.152 19.314 1.00 98.31 191 GLU A CA 1
ATOM 1482 C C . GLU A 1 191 ? -13.057 -2.771 19.459 1.00 98.31 191 GLU A C 1
ATOM 1484 O O . GLU A 1 191 ? -13.546 -1.930 20.214 1.00 98.31 191 GLU A O 1
ATOM 1489 N N . PHE A 1 192 ? -11.971 -2.540 18.720 1.00 98.56 192 PHE A N 1
ATOM 1490 C CA . PHE A 1 192 ? -11.342 -1.231 18.619 1.00 98.56 192 PHE A CA 1
ATOM 1491 C C . PHE A 1 192 ? -11.968 -0.456 17.467 1.00 98.56 192 PHE A C 1
ATOM 1493 O O . PHE A 1 192 ? -12.099 -0.975 16.357 1.00 98.56 192 PHE A O 1
ATOM 1500 N N . ARG A 1 193 ? -12.328 0.798 17.718 1.00 98.62 193 ARG A N 1
ATOM 1501 C CA . ARG A 1 193 ? -13.007 1.682 16.769 1.00 98.62 193 ARG A CA 1
ATOM 1502 C C . ARG A 1 193 ? -12.216 2.965 16.613 1.00 98.62 193 ARG A C 1
ATOM 1504 O O . ARG A 1 193 ? -11.909 3.634 17.596 1.00 98.62 193 ARG A O 1
ATOM 1511 N N . LEU A 1 194 ? -11.871 3.300 15.377 1.00 98.62 194 LEU A N 1
ATOM 1512 C CA . LEU A 1 194 ? -11.223 4.555 15.030 1.00 98.62 194 LEU A CA 1
ATOM 1513 C C . LEU A 1 194 ? -12.282 5.555 14.582 1.00 98.62 194 LEU A C 1
ATOM 1515 O O . LEU A 1 194 ? -13.002 5.307 13.617 1.00 98.62 194 LEU A O 1
ATOM 1519 N N . TYR A 1 195 ? -12.312 6.708 15.232 1.00 98.44 195 TYR A N 1
ATOM 1520 C CA . TYR A 1 195 ? -13.200 7.817 14.920 1.00 98.44 195 TYR A CA 1
ATOM 1521 C C . TYR A 1 195 ? -12.425 9.066 14.492 1.00 98.44 195 TYR A C 1
ATOM 1523 O O . TYR A 1 195 ? -11.214 9.196 14.714 1.00 98.44 195 TYR A O 1
ATOM 1531 N N . ASP A 1 196 ? -13.149 10.005 13.888 1.00 97.25 196 ASP A N 1
ATOM 1532 C CA . ASP A 1 196 ? -12.689 11.377 13.681 1.00 97.25 196 ASP A CA 1
ATOM 1533 C C . ASP A 1 196 ? -12.404 12.117 15.008 1.00 97.25 196 ASP A C 1
ATOM 1535 O O . ASP A 1 196 ? -12.670 11.630 16.110 1.00 97.25 196 ASP A O 1
ATOM 1539 N N . SER A 1 197 ? -11.817 13.314 14.919 1.00 95.44 197 SER A N 1
ATOM 1540 C CA . SER A 1 197 ? -11.432 14.111 16.095 1.00 95.44 197 SER A CA 1
ATOM 1541 C C . SER A 1 197 ? -12.621 14.473 16.994 1.00 95.44 197 SER A C 1
ATOM 1543 O O . SER A 1 197 ? -12.483 14.501 18.224 1.00 95.44 197 SER A O 1
ATOM 1545 N N . SER A 1 198 ? -13.787 14.732 16.399 1.00 95.88 198 SER A N 1
ATOM 1546 C CA . SER A 1 198 ? -15.034 15.067 17.092 1.00 95.88 198 SER A CA 1
ATOM 1547 C C . SER A 1 198 ? -15.745 13.859 17.697 1.00 95.88 198 SER A C 1
ATOM 1549 O O . SER A 1 198 ? -16.659 14.060 18.488 1.00 95.88 198 SER A O 1
ATOM 1551 N N . HIS A 1 199 ? -15.293 12.634 17.409 1.00 96.44 199 HIS A N 1
ATOM 1552 C CA . HIS A 1 199 ? -15.951 11.399 17.832 1.00 96.44 199 HIS A CA 1
ATOM 1553 C C . HIS A 1 199 ? -17.405 11.298 17.328 1.00 96.44 199 HIS A C 1
ATOM 1555 O O . HIS A 1 199 ? -18.312 10.886 18.042 1.00 96.44 199 HIS A O 1
ATOM 1561 N N . THR A 1 200 ? -17.634 11.714 16.085 1.00 96.06 200 THR A N 1
ATOM 1562 C CA . THR A 1 200 ? -18.956 11.753 15.439 1.00 96.06 200 THR A CA 1
ATOM 1563 C C . THR A 1 200 ? -19.080 10.777 14.283 1.00 96.06 200 THR A C 1
ATOM 1565 O O . THR A 1 200 ? -20.185 10.368 13.929 1.00 96.06 200 THR A O 1
ATOM 1568 N N . ARG A 1 201 ? -17.952 10.398 13.675 1.00 96.75 201 ARG A N 1
ATOM 1569 C CA . ARG A 1 201 ? -17.921 9.510 12.516 1.00 96.75 201 ARG A CA 1
ATOM 1570 C C . ARG A 1 201 ? -16.960 8.362 12.757 1.00 96.75 201 ARG A C 1
ATOM 1572 O O . ARG A 1 201 ? -15.763 8.579 12.943 1.00 96.75 201 ARG A O 1
ATOM 1579 N N . LEU A 1 202 ? -17.482 7.141 12.671 1.00 97.50 202 LEU A N 1
ATOM 1580 C CA . LEU A 1 202 ? -16.672 5.930 12.640 1.00 97.50 202 LEU A CA 1
ATOM 1581 C C . LEU A 1 202 ? -15.904 5.863 11.312 1.00 97.50 202 LEU A C 1
ATOM 1583 O O . LEU A 1 202 ? -16.493 5.943 10.231 1.00 97.50 202 LEU A O 1
ATOM 1587 N N . LEU A 1 203 ? -14.583 5.745 11.398 1.00 96.00 203 LEU A N 1
ATOM 1588 C CA . LEU A 1 203 ? -13.681 5.682 10.251 1.00 96.00 203 LEU A CA 1
ATOM 1589 C C . LEU A 1 203 ? -13.331 4.239 9.885 1.00 96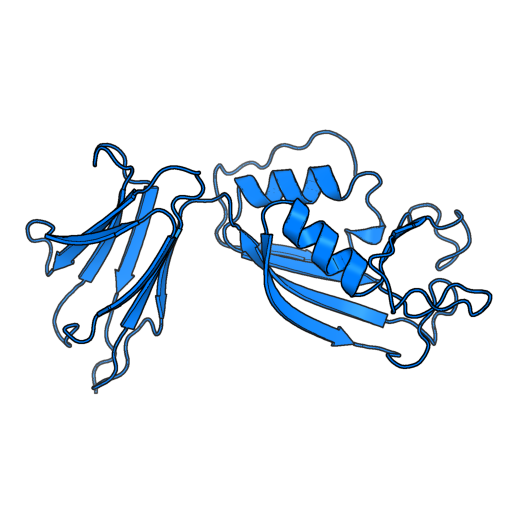.00 203 LEU A C 1
ATOM 1591 O O . LEU A 1 203 ? -13.340 3.902 8.698 1.00 96.00 203 LEU A O 1
ATOM 1595 N N . ASP A 1 204 ? -13.028 3.417 10.893 1.00 97.12 204 ASP A N 1
ATOM 1596 C CA . ASP A 1 204 ? -12.709 1.994 10.756 1.00 97.12 204 ASP A CA 1
ATOM 1597 C C . ASP A 1 204 ? -12.851 1.264 12.105 1.00 97.12 204 ASP A C 1
ATOM 1599 O O . ASP A 1 204 ? -12.905 1.906 13.158 1.00 97.12 204 ASP A O 1
ATOM 1603 N N . LYS A 1 205 ? -12.893 -0.071 12.090 1.00 97.62 205 LYS A N 1
ATOM 1604 C CA . LYS A 1 205 ? -12.906 -0.894 13.305 1.00 97.62 205 LYS A CA 1
ATOM 1605 C C . LYS A 1 205 ? -12.220 -2.244 13.114 1.00 97.62 205 LYS A C 1
ATOM 1607 O O . LYS A 1 205 ? -12.186 -2.783 12.011 1.00 97.62 205 LYS A O 1
ATOM 1612 N N . VAL A 1 206 ? -11.724 -2.817 14.206 1.00 97.81 206 VAL A N 1
ATOM 1613 C CA . VAL A 1 206 ? -11.134 -4.159 14.233 1.00 97.81 206 VAL A CA 1
ATOM 1614 C C . VAL A 1 206 ? -11.598 -4.919 15.470 1.00 97.81 206 VAL A C 1
ATOM 1616 O O . VAL A 1 206 ? -11.488 -4.432 16.595 1.00 97.81 206 VAL A O 1
ATOM 1619 N N . ALA A 1 207 ? -12.116 -6.126 15.251 1.00 97.31 207 ALA A N 1
ATOM 1620 C CA . ALA A 1 207 ? -12.385 -7.075 16.320 1.00 97.31 207 ALA A CA 1
ATOM 1621 C C . ALA A 1 207 ? -11.101 -7.845 16.644 1.00 97.31 207 ALA A C 1
ATOM 1623 O O . ALA A 1 207 ? -10.424 -8.339 15.737 1.00 97.31 207 ALA A O 1
ATOM 1624 N N . VAL A 1 208 ? -10.769 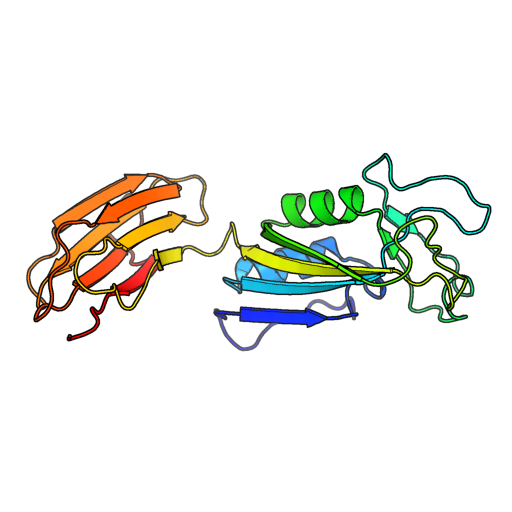-7.944 17.927 1.00 96.44 208 VAL A N 1
ATOM 1625 C CA . VAL A 1 208 ? -9.596 -8.667 18.416 1.00 96.44 208 VAL A CA 1
ATOM 1626 C C . VAL A 1 208 ? -10.063 -9.892 19.180 1.00 96.44 208 VAL A C 1
ATOM 1628 O O . VAL A 1 208 ? -10.891 -9.806 20.088 1.00 96.44 208 VAL A O 1
ATOM 1631 N N . SER A 1 209 ? -9.537 -11.038 18.766 1.00 92.44 209 SER A N 1
ATOM 1632 C CA . SER A 1 209 ? -9.826 -12.343 19.355 1.00 92.44 209 SER A CA 1
ATOM 1633 C C . SER A 1 209 ? -8.565 -12.918 19.984 1.00 92.44 209 SER A C 1
ATOM 1635 O O . SER A 1 209 ? -7.462 -12.506 19.633 1.00 92.44 209 SER A O 1
ATOM 1637 N N . THR A 1 210 ? -8.709 -13.871 20.898 1.00 90.56 210 THR A N 1
ATOM 1638 C CA . THR A 1 210 ? -7.577 -14.607 21.471 1.00 90.56 210 THR A CA 1
ATOM 1639 C C . THR A 1 210 ? -7.655 -16.079 21.087 1.00 90.56 210 THR A C 1
ATOM 1641 O O . THR A 1 210 ? -8.740 -16.623 20.856 1.00 90.56 210 THR A O 1
ATOM 1644 N N . ILE A 1 211 ? -6.500 -16.734 21.020 1.00 84.44 211 ILE A N 1
ATOM 1645 C CA . ILE A 1 211 ? -6.428 -18.189 20.880 1.00 84.44 211 ILE A CA 1
ATOM 1646 C C . ILE A 1 211 ? -6.693 -18.806 22.258 1.00 84.44 211 ILE A C 1
ATOM 1648 O O . ILE A 1 211 ? -6.156 -18.345 23.266 1.00 84.44 211 ILE A O 1
ATOM 1652 N N . ARG A 1 212 ? -7.558 -19.825 22.312 1.00 71.62 212 ARG A N 1
ATOM 1653 C CA . ARG A 1 212 ? -7.695 -20.667 23.507 1.00 71.62 212 ARG A CA 1
ATOM 1654 C C . ARG A 1 212 ? -6.548 -21.674 23.511 1.00 71.62 212 ARG A C 1
ATOM 1656 O O . ARG A 1 212 ? -6.255 -22.223 22.452 1.00 71.62 212 ARG A O 1
ATOM 1663 N N . GLU A 1 213 ? -5.927 -21.875 24.669 1.00 59.81 213 GLU A N 1
ATOM 1664 C CA . GLU A 1 213 ? -4.992 -22.990 24.883 1.00 59.81 213 GLU A CA 1
ATOM 1665 C C . GLU A 1 213 ? -5.652 -24.347 24.611 1.00 59.81 213 GLU A C 1
ATOM 1667 O O . GLU A 1 213 ? -6.870 -24.483 24.895 1.00 59.81 213 GLU A O 1
#

Sequence (213 aa):
LDSQFNLSAEKYDAIFLLGVLYHLKNPFFVLEKLAGVARYCFLSTRIARQTDNGQPISQGPIAYLLGPSECNNDSTNFWIFSAEGLKRLINRTGWSVLSYLSVGVTANSTPADPERDERAFCLLRSEIVPMVTASPNPVPAHDEAMISWNTGTVNPGKVYVSIDGQDELLFATSRRGSAPASWIRTGHTYEFRLYDSSHTRLLDKVAVSTIRE

Mean predicted aligned error: 4.71 Å

Secondary structure (DSSP, 8-state):
--S----SSS-EEEEEEES-GGG-S-HHHHHHHHHTTEEEEEEEEEE-SB-TT--B-TTS--EEEPPTTTTTT-TT--EEE-HHHHHHHHHHTTEEEEEEEEEE-TTT--SS-GGG-EEEEEEEEESSS-EEEEESSSBPTT--EEEEEE-SSSS-EEEEEEETTPPPEEEEEESEEEEEETT--TT--EEEEEE-TTS-SEEEEEEE-B---

Radius of gyration: 21.18 Å; Cα contacts (8 Å, |Δi|>4): 507; chains: 1; bounding box: 46×39×58 Å

Solvent-accessible surface area (backbone atoms only — not comparable to full-atom values): 11273 Å² total; per-residue (Å²): 134,80,65,94,78,81,74,92,61,83,68,40,68,66,45,77,48,66,70,46,54,29,51,37,89,54,50,58,61,55,43,36,56,45,15,63,32,21,44,27,37,41,37,25,30,60,31,27,36,22,46,84,89,65,51,76,36,49,92,42,68,33,74,43,78,52,52,49,57,46,41,80,62,33,66,58,40,35,46,38,22,9,68,47,18,46,54,48,53,42,50,74,26,37,31,44,80,78,43,80,47,76,52,69,36,84,88,68,5,21,65,46,49,80,93,23,40,23,34,39,40,34,40,31,35,30,58,40,35,43,41,43,46,60,45,51,64,59,22,54,77,98,52,53,25,38,40,33,39,34,47,31,54,92,52,46,16,33,34,29,36,22,54,73,83,43,83,67,42,86,72,48,76,44,33,58,54,70,48,78,43,68,82,67,57,78,94,55,47,37,39,38,36,31,23,39,70,84,68,79,47,85,61,32,63,35,78,48,46,54,46,79,132

pLDDT: mean 94.16, std 6.67, range [55.28, 98.69]